Protein AF-R9IGB8-F1 (afdb_monomer_lite)

Structure (mmCIF, N/CA/C/O backbone):
data_AF-R9IGB8-F1
#
_entry.id   AF-R9IGB8-F1
#
loop_
_atom_site.group_PDB
_atom_site.id
_atom_site.type_symbol
_atom_site.label_atom_id
_atom_site.label_alt_id
_atom_site.label_comp_id
_atom_site.label_asym_id
_atom_site.label_entity_id
_atom_site.label_seq_id
_atom_site.pdbx_PDB_ins_code
_atom_site.Cartn_x
_atom_site.Cartn_y
_atom_site.Cartn_z
_atom_site.occupancy
_atom_site.B_iso_or_equiv
_atom_site.auth_seq_id
_atom_site.auth_comp_id
_atom_site.auth_asym_id
_atom_site.auth_atom_id
_atom_site.pdbx_PDB_model_num
ATOM 1 N N . MET A 1 1 ? -0.454 -35.557 -0.168 1.00 40.69 1 MET A N 1
ATOM 2 C CA . MET A 1 1 ? -1.402 -34.817 -1.023 1.00 40.69 1 MET A CA 1
ATOM 3 C C . MET A 1 1 ? -0.665 -33.563 -1.435 1.00 40.69 1 MET A C 1
ATOM 5 O O . MET A 1 1 ? -0.121 -32.920 -0.545 1.00 40.69 1 MET A O 1
ATOM 9 N N . GLY A 1 2 ? -0.483 -33.333 -2.738 1.00 48.34 2 GLY A N 1
ATOM 10 C CA . GLY A 1 2 ? 0.205 -32.133 -3.218 1.00 48.34 2 GLY A CA 1
ATOM 11 C C . GLY A 1 2 ? -0.524 -30.910 -2.678 1.00 48.34 2 GL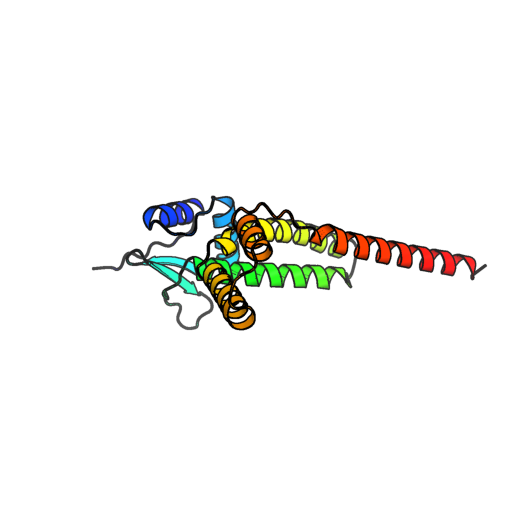Y A C 1
ATOM 12 O O . GLY A 1 2 ? -1.750 -30.884 -2.696 1.00 48.34 2 GLY A O 1
ATOM 13 N N . MET A 1 3 ? 0.211 -29.980 -2.077 1.00 55.88 3 MET A N 1
ATOM 14 C CA . MET A 1 3 ? -0.361 -28.698 -1.690 1.00 55.88 3 MET A CA 1
ATOM 15 C C . MET A 1 3 ? -0.533 -27.918 -2.986 1.00 55.88 3 MET A C 1
ATOM 17 O O . MET A 1 3 ? 0.463 -27.463 -3.542 1.00 55.88 3 MET A O 1
ATOM 21 N N . ASP A 1 4 ? -1.761 -27.854 -3.494 1.00 70.81 4 ASP A N 1
ATOM 22 C CA . ASP A 1 4 ? -2.081 -27.017 -4.644 1.00 70.81 4 ASP A CA 1
ATOM 23 C C . ASP A 1 4 ? -1.89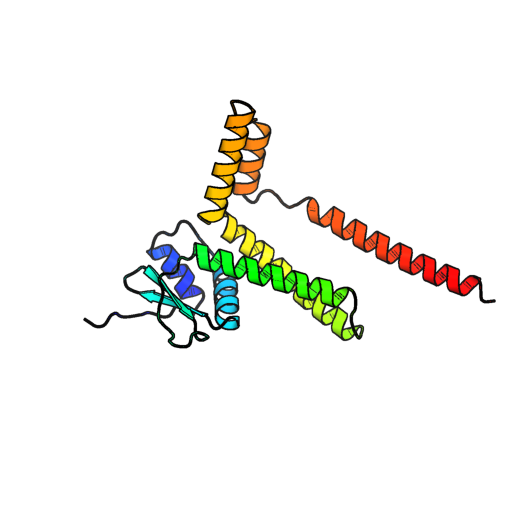6 -25.562 -4.207 1.00 70.81 4 ASP A C 1
ATOM 25 O O . ASP A 1 4 ? -2.645 -25.038 -3.379 1.00 70.81 4 ASP A O 1
ATOM 29 N N . VAL A 1 5 ? -0.818 -24.956 -4.696 1.00 80.56 5 VAL A N 1
ATOM 30 C CA . VAL A 1 5 ? -0.566 -23.523 -4.589 1.00 80.56 5 VAL A CA 1
ATOM 31 C C . VAL A 1 5 ? -1.167 -22.892 -5.833 1.00 80.56 5 VAL A C 1
ATOM 33 O O . VAL A 1 5 ? -0.871 -23.319 -6.949 1.00 80.56 5 VAL A O 1
ATOM 36 N N . LEU A 1 6 ? -2.039 -21.911 -5.634 1.00 85.94 6 LEU A N 1
ATOM 37 C CA . LEU A 1 6 ? -2.664 -21.162 -6.717 1.00 85.94 6 LEU A CA 1
ATOM 38 C C . LEU A 1 6 ? -2.098 -19.750 -6.705 1.00 85.94 6 LEU A C 1
ATOM 40 O O . LEU A 1 6 ? -2.421 -18.970 -5.814 1.00 85.94 6 LEU A O 1
ATOM 44 N N . GLU A 1 7 ? -1.237 -19.433 -7.663 1.00 87.94 7 GLU A N 1
ATOM 45 C CA . GLU A 1 7 ? -0.757 -18.065 -7.857 1.00 87.94 7 GLU A CA 1
ATOM 46 C C . GLU A 1 7 ? -1.917 -17.146 -8.247 1.00 87.94 7 GLU A C 1
ATOM 48 O O . GLU A 1 7 ? -2.794 -17.527 -9.026 1.00 87.94 7 GLU A O 1
ATOM 53 N N . VAL A 1 8 ? -1.924 -15.944 -7.682 1.00 88.94 8 VAL A N 1
ATOM 54 C CA . VAL A 1 8 ? -2.916 -14.907 -7.955 1.00 88.94 8 VAL A CA 1
ATOM 55 C C . VAL A 1 8 ? -2.285 -13.941 -8.942 1.00 88.94 8 VAL A C 1
ATOM 57 O O . VAL A 1 8 ? -1.518 -13.065 -8.557 1.00 88.94 8 VAL A O 1
ATOM 60 N N . ASN A 1 9 ? -2.599 -14.125 -10.222 1.00 85.06 9 ASN A N 1
ATOM 61 C CA . ASN A 1 9 ? -1.944 -13.412 -11.319 1.00 85.06 9 ASN A CA 1
ATOM 62 C C . ASN A 1 9 ? -2.878 -12.414 -12.011 1.00 85.06 9 ASN A C 1
ATOM 64 O O . ASN A 1 9 ? -2.456 -11.685 -12.906 1.00 85.06 9 ASN A O 1
ATOM 68 N N . THR A 1 10 ? -4.159 -12.386 -11.634 1.00 91.69 10 THR A N 1
ATOM 69 C CA . THR A 1 10 ? -5.128 -11.448 -12.201 1.00 91.69 10 THR A CA 1
ATOM 70 C C . THR A 1 10 ? -5.875 -10.664 -11.120 1.00 91.69 10 THR A C 1
ATOM 72 O O . THR A 1 10 ? -6.219 -11.220 -10.071 1.00 91.69 10 THR A O 1
ATOM 75 N N . PRO A 1 11 ? -6.241 -9.394 -11.388 1.00 92.38 11 PRO A N 1
ATOM 76 C CA . PRO A 1 11 ? -7.029 -8.595 -10.448 1.00 92.38 11 PRO A CA 1
ATOM 77 C C . PRO A 1 11 ? -8.365 -9.259 -10.087 1.00 92.38 11 PRO A C 1
ATOM 79 O O . PRO A 1 11 ? -8.838 -9.174 -8.956 1.00 92.38 11 PRO A O 1
ATOM 82 N N . GLY A 1 12 ? -8.971 -9.965 -11.048 1.00 91.44 12 GLY A N 1
ATOM 83 C CA . GLY A 1 12 ? -10.208 -10.714 -10.836 1.00 91.44 12 GLY A CA 1
ATOM 84 C C . GLY A 1 12 ? -10.053 -11.862 -9.837 1.00 91.44 12 GLY A C 1
ATOM 85 O O . GLY A 1 12 ? -10.935 -12.047 -9.002 1.00 91.44 12 GLY A O 1
ATOM 86 N N . GLU A 1 13 ? -8.945 -12.605 -9.884 1.00 92.25 13 GLU A N 1
ATOM 87 C CA . GLU A 1 13 ? -8.656 -13.683 -8.928 1.00 92.25 13 GLU A CA 1
ATOM 88 C C . GLU A 1 13 ? -8.488 -13.145 -7.507 1.00 92.25 13 GLU A C 1
ATOM 90 O O . GLU A 1 13 ? -9.064 -13.717 -6.582 1.00 92.25 13 GLU A O 1
ATOM 95 N N . LEU A 1 14 ? -7.777 -12.024 -7.337 1.00 91.94 14 LEU A N 1
ATOM 96 C CA . LEU A 1 14 ? -7.587 -11.404 -6.023 1.00 91.94 14 LEU A CA 1
ATOM 97 C C . LEU A 1 14 ? -8.920 -10.934 -5.426 1.00 91.94 14 LEU A C 1
ATOM 99 O O . LEU A 1 14 ? -9.242 -11.256 -4.282 1.00 91.94 14 LEU A O 1
ATOM 103 N N . VAL A 1 15 ? -9.735 -10.233 -6.221 1.00 93.06 15 VAL A N 1
ATOM 104 C CA . VAL A 1 15 ? -11.066 -9.766 -5.798 1.00 93.06 15 VAL A CA 1
ATOM 105 C C . VAL A 1 15 ? -11.973 -10.946 -5.440 1.00 93.06 15 VAL A C 1
ATOM 107 O O . VAL A 1 15 ? -12.623 -10.940 -4.394 1.00 93.06 15 VAL A O 1
ATOM 110 N N . LEU A 1 16 ? -12.005 -11.988 -6.276 1.00 90.88 16 LEU A N 1
ATOM 111 C CA . LEU A 1 16 ? -12.791 -13.192 -6.002 1.00 90.88 16 LEU A CA 1
ATOM 112 C C . LEU A 1 16 ? -12.320 -13.895 -4.730 1.00 90.88 16 LEU A C 1
ATOM 114 O O . LEU A 1 16 ? -13.157 -14.310 -3.928 1.00 90.88 16 LEU A O 1
ATOM 118 N N . TRP A 1 17 ? -11.009 -14.007 -4.521 1.00 91.00 17 TRP A N 1
ATOM 119 C CA . TRP A 1 17 ? -10.460 -14.611 -3.316 1.00 91.00 17 TRP A CA 1
ATOM 120 C C . TRP A 1 17 ? -10.895 -13.850 -2.061 1.00 91.00 17 TRP A C 1
ATOM 122 O O . TRP A 1 17 ? -11.433 -14.475 -1.148 1.00 91.00 17 TRP A O 1
ATOM 132 N N . LEU A 1 18 ? -10.780 -12.515 -2.050 1.00 91.25 18 LEU A N 1
ATOM 133 C CA . LEU A 1 18 ? -11.220 -11.672 -0.930 1.00 91.25 18 LEU A CA 1
ATOM 134 C C . LEU A 1 18 ? -12.701 -11.875 -0.597 1.00 91.25 18 LEU A C 1
ATOM 136 O O . LEU A 1 18 ? -13.066 -11.984 0.577 1.00 91.25 18 LEU A O 1
ATOM 140 N N . HIS A 1 19 ? -13.549 -11.991 -1.623 1.00 90.38 19 HIS A N 1
ATOM 141 C CA . HIS A 1 19 ? -14.963 -12.306 -1.439 1.00 90.38 19 HIS A CA 1
ATOM 142 C C . HIS A 1 19 ? -15.190 -13.710 -0.862 1.00 90.38 19 HIS A C 1
ATOM 144 O O . HIS A 1 19 ? -16.035 -13.873 0.019 1.00 90.38 19 HIS A O 1
ATOM 150 N N . LEU A 1 20 ? -14.449 -14.721 -1.328 1.00 89.75 20 LEU A N 1
ATOM 151 C CA . LEU A 1 20 ? -14.587 -16.106 -0.865 1.00 89.75 20 LEU A CA 1
ATOM 152 C C . LEU A 1 20 ? -14.179 -16.273 0.602 1.00 89.75 20 LEU A C 1
ATOM 154 O O . LEU A 1 20 ? -14.870 -16.971 1.346 1.00 89.75 20 LEU A O 1
ATOM 158 N N . VAL A 1 21 ? -13.098 -15.613 1.028 1.00 88.75 21 VAL A N 1
ATOM 159 C CA . VAL A 1 21 ? -12.640 -15.653 2.427 1.00 88.75 21 VAL A CA 1
ATOM 160 C C . VAL A 1 21 ? -13.402 -14.690 3.341 1.00 88.75 21 VAL A C 1
ATOM 162 O O . VAL A 1 21 ? -13.121 -14.644 4.535 1.00 88.75 21 VAL A O 1
ATOM 165 N N . GLN A 1 22 ? -14.378 -13.943 2.803 1.00 87.25 22 GLN A N 1
ATOM 166 C CA . GLN A 1 22 ? -15.120 -12.899 3.521 1.00 87.25 22 GLN A CA 1
ATOM 167 C C . GLN A 1 22 ? -14.172 -11.924 4.231 1.00 87.25 22 GLN A C 1
ATOM 169 O O . GLN A 1 22 ? -14.348 -11.603 5.409 1.00 87.25 22 GLN A O 1
ATOM 174 N N . SER A 1 23 ? -13.137 -11.488 3.509 1.00 87.12 23 SER A N 1
ATOM 175 C CA . SER A 1 23 ? -12.175 -10.527 4.036 1.00 87.12 23 SER A CA 1
ATOM 176 C C . SER A 1 23 ? -12.888 -9.245 4.459 1.00 87.12 23 SER A C 1
ATOM 178 O O . SER A 1 23 ? -13.858 -8.815 3.832 1.00 87.12 23 SER A O 1
ATOM 180 N N . LYS A 1 24 ? -12.379 -8.609 5.518 1.00 87.19 24 LYS A N 1
ATOM 181 C CA . LYS A 1 24 ? -12.804 -7.253 5.886 1.00 87.19 24 LYS A CA 1
ATOM 182 C C . LYS A 1 24 ? -12.476 -6.251 4.781 1.00 87.19 24 LYS A C 1
ATOM 184 O O . LYS A 1 24 ? -13.221 -5.297 4.592 1.00 87.19 24 LYS A O 1
ATOM 189 N N . VAL A 1 25 ? -11.369 -6.484 4.078 1.00 88.81 25 VAL A N 1
ATOM 190 C CA . VAL A 1 25 ? -10.931 -5.664 2.956 1.00 88.81 25 VAL A CA 1
ATOM 191 C C . VAL A 1 25 ? -11.711 -6.064 1.710 1.00 88.81 25 VAL A C 1
ATOM 193 O O . VAL A 1 25 ? -11.628 -7.201 1.241 1.00 88.81 25 VAL A O 1
ATOM 196 N N . SER A 1 26 ? -12.431 -5.098 1.155 1.00 89.62 26 SER A N 1
ATOM 197 C CA . SER A 1 26 ? -13.108 -5.176 -0.132 1.00 89.62 26 SER A CA 1
ATOM 198 C C . SER A 1 26 ? -1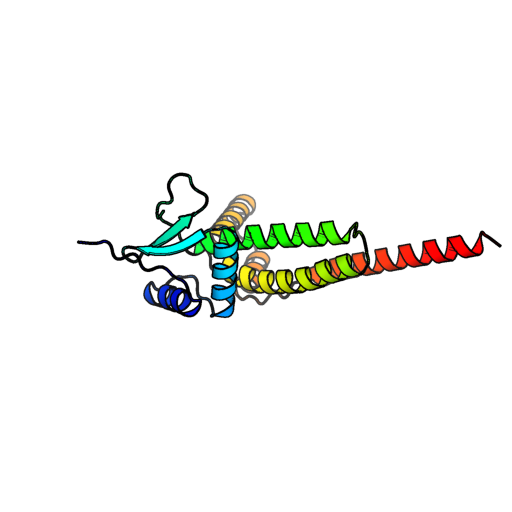2.456 -4.199 -1.105 1.00 89.62 26 SER A C 1
ATOM 200 O O . SER A 1 26 ? -12.268 -3.023 -0.792 1.00 89.62 26 SER A O 1
ATOM 202 N N . MET A 1 27 ? -12.170 -4.665 -2.319 1.00 90.69 27 MET A N 1
ATOM 203 C CA . MET A 1 27 ? -11.594 -3.841 -3.381 1.00 90.69 27 MET A CA 1
ATOM 204 C C . MET A 1 27 ? -12.229 -4.142 -4.736 1.00 90.69 27 MET A C 1
ATOM 206 O O . MET A 1 27 ? -12.733 -5.238 -4.978 1.00 90.69 27 MET A O 1
ATOM 210 N N . GLY A 1 28 ? -12.205 -3.151 -5.626 1.00 91.88 28 GLY A N 1
ATOM 211 C CA . GLY A 1 28 ? -12.513 -3.350 -7.041 1.00 91.88 28 GLY A CA 1
ATOM 212 C C . GLY A 1 28 ? -11.293 -3.834 -7.827 1.00 91.88 28 GLY A C 1
ATOM 213 O O . GLY A 1 28 ? -10.181 -3.865 -7.305 1.00 91.88 28 GLY A O 1
ATOM 214 N N . GLN A 1 29 ? -11.489 -4.138 -9.113 1.00 92.69 29 GLN A N 1
ATOM 215 C CA . GLN A 1 29 ? -10.399 -4.592 -9.990 1.00 92.69 29 GLN A CA 1
ATOM 216 C C . GLN A 1 29 ? -9.255 -3.576 -10.087 1.00 92.69 29 GLN A C 1
ATOM 218 O O . GLN A 1 29 ? -8.111 -3.988 -10.044 1.00 92.69 29 GLN A O 1
ATOM 223 N N . ASN A 1 30 ? -9.554 -2.273 -10.115 1.00 92.88 30 ASN A N 1
ATOM 224 C CA . ASN A 1 30 ? -8.529 -1.224 -10.148 1.00 92.88 30 ASN A CA 1
ATOM 225 C C . ASN A 1 30 ? -7.593 -1.263 -8.923 1.00 92.88 30 ASN A C 1
ATOM 227 O O . ASN A 1 30 ? -6.391 -1.114 -9.061 1.00 92.88 30 ASN A O 1
ATOM 231 N N . GLY A 1 31 ? -8.133 -1.489 -7.719 1.00 92.12 31 GLY A N 1
ATOM 232 C CA . GLY A 1 31 ? -7.304 -1.599 -6.512 1.00 92.12 31 GLY A CA 1
ATOM 233 C C . GLY A 1 31 ? -6.462 -2.876 -6.505 1.00 92.12 31 GLY A C 1
ATOM 234 O O . GLY A 1 31 ? -5.299 -2.848 -6.122 1.00 92.12 31 GLY A O 1
ATOM 235 N N . ALA A 1 32 ? -7.039 -3.980 -6.985 1.00 94.50 32 ALA A N 1
ATOM 236 C CA . ALA A 1 32 ? -6.325 -5.243 -7.123 1.00 94.50 32 ALA A CA 1
ATOM 237 C C . ALA A 1 32 ? -5.222 -5.188 -8.193 1.00 94.50 32 ALA A C 1
ATOM 239 O O . ALA A 1 32 ? -4.176 -5.792 -8.001 1.00 94.50 32 ALA A O 1
ATOM 240 N N . GLU A 1 33 ? -5.447 -4.467 -9.292 1.00 95.62 33 GLU A N 1
ATOM 241 C CA . GLU A 1 33 ? -4.455 -4.223 -10.344 1.00 95.62 33 GLU A CA 1
ATOM 242 C C . GLU A 1 33 ? -3.257 -3.461 -9.789 1.00 95.62 33 GLU A C 1
ATOM 244 O O . GLU A 1 33 ? -2.148 -3.969 -9.879 1.00 95.62 33 GLU A O 1
ATOM 249 N N . ILE A 1 34 ? -3.493 -2.347 -9.084 1.00 95.06 34 ILE A N 1
ATOM 250 C CA . ILE A 1 34 ? -2.426 -1.587 -8.419 1.00 95.06 34 ILE A CA 1
ATOM 251 C C . ILE A 1 34 ? -1.607 -2.503 -7.501 1.00 95.06 34 ILE A C 1
ATOM 253 O O . ILE A 1 34 ? -0.392 -2.569 -7.639 1.00 95.06 34 ILE A O 1
ATOM 257 N N . ILE A 1 35 ? -2.250 -3.255 -6.602 1.00 95.19 35 ILE A N 1
ATOM 258 C CA . ILE A 1 35 ? -1.525 -4.149 -5.683 1.00 95.19 35 ILE A CA 1
ATOM 259 C C . ILE A 1 35 ? -0.675 -5.164 -6.452 1.00 95.19 35 ILE A C 1
ATOM 261 O O . ILE A 1 35 ? 0.495 -5.340 -6.134 1.00 95.19 35 ILE A O 1
ATOM 265 N N . LEU A 1 36 ? -1.242 -5.841 -7.452 1.00 94.62 36 LEU A N 1
ATOM 266 C CA . LEU A 1 36 ? -0.518 -6.875 -8.192 1.00 94.62 36 LEU A CA 1
ATOM 267 C C . LEU A 1 36 ? 0.645 -6.305 -9.011 1.00 94.62 36 LEU A C 1
ATOM 269 O O . LEU A 1 36 ? 1.702 -6.932 -9.041 1.00 94.62 36 LEU A O 1
ATOM 273 N N . ASP A 1 37 ? 0.473 -5.130 -9.618 1.00 94.88 37 ASP A N 1
ATOM 274 C CA . ASP A 1 37 ? 1.526 -4.451 -10.375 1.00 94.88 37 ASP A CA 1
ATOM 275 C C . ASP A 1 37 ? 2.711 -4.113 -9.464 1.00 94.88 37 ASP A C 1
ATOM 277 O O . ASP A 1 37 ? 3.843 -4.506 -9.749 1.00 94.88 37 ASP A O 1
ATOM 281 N N . TYR A 1 38 ? 2.448 -3.492 -8.311 1.00 94.88 38 TYR A N 1
ATOM 282 C CA . TYR A 1 38 ? 3.484 -3.162 -7.332 1.00 94.88 38 TYR A CA 1
ATOM 283 C C . TYR A 1 38 ? 4.208 -4.402 -6.793 1.00 94.88 38 TYR A C 1
ATOM 285 O O . TYR A 1 38 ? 5.436 -4.403 -6.685 1.00 94.88 38 TYR A O 1
ATOM 293 N N . MET A 1 39 ? 3.470 -5.474 -6.485 1.00 93.06 39 MET A N 1
ATOM 294 C CA . MET A 1 39 ? 4.067 -6.732 -6.026 1.00 93.06 39 MET A CA 1
ATOM 295 C C . MET A 1 39 ? 4.989 -7.321 -7.099 1.00 93.06 39 MET A C 1
ATOM 297 O O . MET A 1 39 ? 6.118 -7.707 -6.797 1.00 93.06 39 MET A O 1
ATOM 301 N N . ALA A 1 40 ? 4.550 -7.329 -8.361 1.00 92.25 40 ALA A N 1
ATOM 302 C CA . ALA A 1 40 ? 5.344 -7.833 -9.474 1.00 92.25 40 ALA A CA 1
ATOM 303 C C . ALA A 1 40 ? 6.609 -6.992 -9.722 1.00 92.25 40 ALA A C 1
ATOM 305 O O . ALA A 1 40 ? 7.677 -7.560 -9.966 1.00 92.25 40 ALA A O 1
ATOM 306 N N . GLU A 1 41 ? 6.517 -5.662 -9.623 1.00 91.75 41 GLU A N 1
ATOM 307 C CA . GLU A 1 41 ? 7.661 -4.745 -9.743 1.00 91.75 41 GLU A CA 1
ATOM 308 C C . GLU A 1 41 ? 8.728 -4.991 -8.668 1.00 91.75 41 GLU A C 1
ATOM 310 O O . GLU A 1 41 ? 9.923 -4.900 -8.955 1.00 91.75 41 GLU A O 1
ATOM 315 N N . HIS A 1 42 ? 8.309 -5.396 -7.467 1.00 91.19 42 HIS A N 1
ATOM 316 C CA . HIS A 1 42 ? 9.199 -5.739 -6.355 1.00 91.19 42 HIS A CA 1
ATOM 317 C C . HIS A 1 42 ? 9.617 -7.219 -6.335 1.00 91.19 42 HIS A C 1
ATOM 319 O O . HIS A 1 42 ? 10.247 -7.675 -5.384 1.00 91.19 42 HIS A O 1
ATOM 325 N N . GLY A 1 43 ? 9.299 -7.990 -7.384 1.00 90.56 43 GLY A N 1
ATOM 326 C CA . GLY A 1 43 ? 9.674 -9.404 -7.486 1.00 90.56 43 GLY A CA 1
ATOM 327 C C . GLY A 1 43 ? 8.892 -10.329 -6.549 1.00 90.56 43 GLY A C 1
ATOM 328 O O . GLY A 1 43 ? 9.305 -11.467 -6.322 1.00 90.56 43 GLY A O 1
ATOM 329 N N . MET A 1 44 ? 7.759 -9.864 -6.027 1.00 91.31 44 MET A N 1
ATOM 330 C CA . MET A 1 44 ? 6.877 -10.625 -5.157 1.00 91.31 44 MET A CA 1
ATOM 331 C C . MET A 1 44 ? 5.652 -11.142 -5.902 1.00 91.31 44 MET A C 1
ATOM 333 O O . MET A 1 44 ? 5.029 -10.461 -6.709 1.00 91.31 44 MET A O 1
ATOM 337 N N . THR A 1 45 ? 5.278 -12.384 -5.616 1.00 92.62 45 THR A N 1
ATOM 338 C CA . THR A 1 45 ? 4.107 -13.033 -6.213 1.00 92.62 45 THR A CA 1
ATOM 339 C C . THR A 1 45 ? 3.169 -13.511 -5.120 1.00 92.62 45 THR A C 1
ATOM 341 O O . THR A 1 45 ? 3.551 -14.298 -4.251 1.00 92.62 45 THR A O 1
ATOM 344 N N . LEU A 1 46 ? 1.922 -13.048 -5.175 1.00 92.88 46 LEU A N 1
ATOM 345 C CA . LEU A 1 46 ? 0.866 -13.508 -4.285 1.00 92.88 46 LEU A CA 1
ATOM 346 C C . LEU A 1 46 ? 0.354 -14.879 -4.727 1.00 92.88 46 LEU A C 1
ATOM 348 O O . LEU A 1 46 ? 0.148 -15.147 -5.909 1.00 92.88 46 LEU A O 1
ATOM 352 N N . ALA A 1 47 ? 0.102 -15.751 -3.761 1.00 92.00 47 ALA A N 1
ATOM 353 C CA . ALA A 1 47 ? -0.473 -17.062 -3.997 1.00 92.00 47 ALA A CA 1
ATOM 354 C C . ALA A 1 47 ? -1.374 -17.488 -2.842 1.00 92.00 47 ALA A C 1
ATOM 356 O O . ALA A 1 47 ? -1.195 -17.084 -1.699 1.00 92.00 47 ALA A O 1
ATOM 357 N N . VAL A 1 48 ? -2.335 -18.353 -3.129 1.00 90.38 48 VAL A N 1
ATOM 358 C CA . VAL A 1 48 ? -3.220 -18.952 -2.138 1.00 90.38 48 VAL A CA 1
ATOM 359 C C . VAL A 1 48 ? -2.762 -20.377 -1.874 1.00 90.38 48 VAL A C 1
ATOM 361 O O . VAL A 1 48 ? -2.696 -21.211 -2.781 1.00 90.38 48 VAL A O 1
ATOM 364 N N . ARG A 1 49 ? -2.484 -20.672 -0.605 1.00 86.75 49 ARG A N 1
ATOM 365 C CA . ARG A 1 49 ? -2.095 -21.993 -0.118 1.00 86.75 49 ARG A CA 1
ATOM 366 C C . ARG A 1 49 ? -2.944 -22.336 1.095 1.00 86.75 49 ARG A C 1
ATOM 368 O O . ARG A 1 49 ? -2.980 -21.598 2.066 1.00 86.75 49 ARG A O 1
ATOM 375 N N . ASN A 1 50 ? -3.626 -23.479 1.058 1.00 83.12 50 ASN A N 1
ATOM 376 C CA . ASN A 1 50 ? -4.497 -23.926 2.155 1.00 83.12 50 ASN A CA 1
ATOM 377 C C . ASN A 1 50 ? -5.572 -22.893 2.565 1.00 83.12 50 ASN A C 1
ATOM 379 O O . ASN A 1 50 ? -5.918 -22.816 3.737 1.00 83.12 50 ASN A O 1
ATOM 383 N N . GLN A 1 51 ? -6.123 -22.142 1.600 1.00 82.06 51 GLN A N 1
ATOM 384 C CA . GLN A 1 51 ? -7.089 -21.042 1.813 1.00 82.06 51 GLN A CA 1
ATOM 385 C C . GLN A 1 51 ? -6.501 -19.785 2.473 1.00 82.06 51 GLN A C 1
ATOM 387 O O . GLN A 1 51 ? -7.220 -18.806 2.649 1.00 82.06 51 GLN A O 1
ATOM 392 N N . GLU A 1 52 ? -5.205 -19.776 2.771 1.00 87.56 52 GLU A N 1
ATOM 393 C CA . GLU A 1 52 ? -4.488 -18.613 3.277 1.00 87.56 52 GLU A CA 1
ATOM 394 C C . GLU A 1 52 ? -3.690 -17.965 2.148 1.00 87.56 52 GLU A C 1
ATOM 396 O O . GLU A 1 52 ? -3.224 -18.640 1.225 1.00 87.56 52 GLU A O 1
ATOM 401 N N . LEU A 1 53 ? -3.551 -16.644 2.212 1.00 90.50 53 LEU A N 1
ATOM 402 C CA . LEU A 1 53 ? -2.687 -15.916 1.298 1.00 90.50 53 LEU A CA 1
ATOM 403 C C . LEU A 1 53 ? -1.223 -16.120 1.722 1.00 90.50 53 LEU A C 1
ATOM 405 O O . LEU A 1 53 ? -0.880 -16.301 2.893 1.00 90.50 53 LEU A O 1
ATOM 409 N N . SER A 1 54 ? -0.357 -16.207 0.733 1.00 91.31 54 SER A N 1
ATOM 410 C CA . SER A 1 54 ? 1.075 -16.405 0.865 1.00 91.31 54 SER A CA 1
ATOM 411 C C . SER A 1 54 ? 1.783 -15.557 -0.179 1.00 91.31 54 SER A C 1
ATOM 413 O O . SER A 1 54 ? 1.217 -15.261 -1.230 1.00 91.31 54 SER A O 1
ATOM 415 N N . VAL A 1 55 ? 3.026 -15.194 0.099 1.00 92.50 55 VAL A N 1
ATOM 416 C CA . VAL A 1 55 ? 3.882 -14.458 -0.830 1.00 92.50 55 VAL A CA 1
ATOM 417 C C . VAL A 1 55 ? 5.114 -15.287 -1.148 1.00 92.50 55 VAL A C 1
ATOM 419 O O . VAL A 1 55 ? 5.646 -15.983 -0.280 1.00 92.50 55 VAL A O 1
ATOM 422 N N . LEU A 1 56 ? 5.536 -15.234 -2.402 1.00 91.00 56 LEU A N 1
ATOM 423 C CA . LEU A 1 56 ? 6.825 -15.720 -2.861 1.00 91.00 56 LEU A CA 1
ATOM 424 C C . LEU A 1 56 ? 7.668 -14.511 -3.247 1.00 91.00 56 LEU A C 1
ATOM 426 O O . LEU A 1 56 ? 7.276 -13.771 -4.144 1.00 91.00 56 LEU A O 1
ATOM 430 N N . ASP A 1 57 ? 8.806 -14.334 -2.592 1.00 90.00 57 ASP A N 1
ATOM 431 C CA . ASP A 1 57 ? 9.794 -13.324 -2.961 1.00 90.00 57 ASP A CA 1
ATOM 432 C C . ASP A 1 57 ? 10.868 -13.977 -3.840 1.00 90.00 57 ASP A C 1
ATOM 434 O O . ASP A 1 57 ? 11.587 -14.880 -3.401 1.00 90.00 57 ASP A O 1
ATOM 438 N N . ALA A 1 58 ? 10.948 -13.555 -5.103 1.00 85.75 58 ALA A N 1
ATOM 439 C CA . ALA A 1 58 ? 11.920 -14.065 -6.065 1.00 85.75 58 ALA A CA 1
ATOM 440 C C . ALA A 1 58 ? 13.351 -13.541 -5.828 1.00 85.75 58 ALA A C 1
ATOM 442 O O . ALA A 1 58 ? 14.292 -14.064 -6.430 1.00 85.75 58 ALA A O 1
ATOM 443 N N . GLY A 1 59 ? 13.522 -12.521 -4.984 1.00 80.94 59 GLY A N 1
ATOM 444 C CA . GLY A 1 59 ? 14.808 -11.944 -4.603 1.00 80.94 59 GLY A CA 1
ATOM 445 C C . GLY A 1 59 ? 15.552 -12.722 -3.514 1.00 80.94 59 GLY A C 1
ATOM 446 O O . GLY A 1 59 ? 16.749 -12.500 -3.320 1.00 80.94 59 GLY A O 1
ATOM 447 N N . GLU A 1 60 ? 14.891 -13.652 -2.817 1.00 82.31 60 GLU A N 1
ATOM 448 C CA . GLU A 1 60 ? 15.526 -14.452 -1.767 1.00 82.31 60 GLU A CA 1
ATOM 449 C C . GLU A 1 60 ? 16.430 -15.569 -2.319 1.00 82.31 60 GLU A C 1
ATOM 451 O O . GLU A 1 60 ? 16.151 -16.185 -3.347 1.00 82.31 60 GLU A O 1
ATOM 456 N N . GLU A 1 61 ? 17.506 -15.896 -1.585 1.00 75.06 61 GLU A N 1
ATOM 457 C CA . GLU A 1 61 ? 18.438 -16.984 -1.946 1.00 75.06 61 GLU A CA 1
ATOM 458 C C . GLU A 1 61 ? 17.741 -18.353 -2.071 1.00 75.06 61 GLU A C 1
ATOM 460 O O . GLU A 1 61 ? 18.187 -19.228 -2.818 1.00 75.06 61 GLU A O 1
ATOM 465 N N . SER A 1 62 ? 16.636 -18.534 -1.345 1.00 82.38 62 SER A N 1
ATOM 466 C CA . SER A 1 62 ? 15.760 -19.701 -1.401 1.00 82.38 62 SER A CA 1
ATOM 467 C C . SER A 1 62 ? 14.302 -19.231 -1.393 1.00 82.38 62 SER A C 1
ATOM 469 O O . SER A 1 62 ? 13.738 -19.068 -0.309 1.00 82.38 62 SER A O 1
ATOM 471 N N . PRO A 1 63 ? 13.692 -18.994 -2.568 1.00 80.69 63 PRO A N 1
ATOM 472 C CA . PRO A 1 63 ? 12.333 -18.480 -2.645 1.00 80.69 63 PRO A CA 1
ATOM 473 C C . PRO A 1 63 ? 11.358 -19.521 -2.086 1.00 80.69 63 PRO A C 1
ATOM 475 O O . PRO A 1 63 ? 11.206 -20.623 -2.624 1.00 80.69 63 PRO A O 1
ATOM 478 N N . GLU A 1 64 ? 10.703 -19.173 -0.982 1.00 87.19 64 GLU A N 1
ATOM 479 C CA . GLU A 1 64 ? 9.710 -20.005 -0.309 1.00 87.19 64 GLU A CA 1
ATOM 480 C C . GLU A 1 64 ? 8.411 -19.224 -0.104 1.00 87.19 64 GLU A C 1
ATOM 482 O O . GLU A 1 64 ? 8.427 -18.034 0.199 1.00 87.19 64 GLU A O 1
ATOM 487 N N . TYR A 1 65 ? 7.271 -19.908 -0.232 1.00 87.62 65 TYR A N 1
ATOM 488 C CA . TYR A 1 65 ? 5.976 -19.305 0.076 1.00 87.62 65 TYR A CA 1
ATOM 489 C C . TYR A 1 65 ? 5.841 -19.076 1.580 1.00 87.62 65 TYR A C 1
ATOM 491 O O . TYR A 1 65 ? 5.719 -20.041 2.349 1.00 87.62 65 TYR A O 1
ATOM 499 N N . LYS A 1 66 ? 5.804 -17.808 1.982 1.00 89.69 66 LYS A N 1
ATOM 500 C CA . LYS A 1 66 ? 5.611 -17.382 3.371 1.00 89.69 66 LYS A CA 1
ATOM 501 C C . LYS A 1 66 ? 4.165 -16.949 3.601 1.00 89.69 66 LYS A C 1
ATOM 503 O O . LYS A 1 66 ? 3.565 -16.388 2.685 1.00 89.69 66 LYS A O 1
ATOM 508 N N . PRO A 1 67 ? 3.592 -17.192 4.795 1.00 91.06 67 PRO A N 1
ATOM 509 C CA . PRO A 1 67 ? 2.286 -16.650 5.153 1.00 91.06 67 PRO A CA 1
ATOM 510 C C . PRO A 1 67 ? 2.283 -15.131 5.007 1.00 91.06 67 PRO A C 1
ATOM 512 O O . PRO A 1 67 ? 3.206 -14.471 5.483 1.00 91.06 67 PRO A O 1
ATOM 515 N N . TYR A 1 68 ? 1.257 -14.594 4.356 1.00 92.88 68 TYR A N 1
ATOM 516 C CA . TYR A 1 68 ? 1.178 -13.174 4.042 1.00 92.88 68 TYR A CA 1
ATOM 517 C C . TYR A 1 68 ? -0.282 -12.746 4.001 1.00 92.88 68 TYR A C 1
ATOM 519 O O . TYR A 1 68 ? -1.099 -13.439 3.400 1.00 92.88 68 TYR A O 1
ATOM 527 N N . SER A 1 69 ? -0.651 -11.656 4.670 1.00 92.81 69 SER A N 1
ATOM 528 C CA . SER A 1 69 ? -2.042 -11.193 4.677 1.00 92.81 69 SER A CA 1
ATOM 529 C C . SER A 1 69 ? -2.280 -10.096 3.646 1.00 92.81 69 SER A C 1
ATOM 531 O O . SER A 1 69 ? -1.358 -9.400 3.234 1.00 92.81 69 SER A O 1
ATOM 533 N N . ILE A 1 70 ? -3.540 -9.916 3.239 1.00 93.81 70 ILE A N 1
ATOM 534 C CA . ILE A 1 70 ? -3.893 -8.805 2.347 1.00 93.81 70 ILE A CA 1
ATOM 535 C C . ILE A 1 70 ? -3.616 -7.446 3.001 1.00 93.81 70 ILE A C 1
ATOM 537 O O . ILE A 1 70 ? -3.275 -6.499 2.306 1.00 93.81 70 ILE A O 1
ATOM 541 N N . ASP A 1 71 ? -3.727 -7.354 4.331 1.00 94.25 71 ASP A N 1
ATOM 542 C CA . ASP A 1 71 ? -3.353 -6.145 5.064 1.00 94.25 71 ASP A CA 1
ATOM 543 C C . ASP A 1 71 ? -1.864 -5.824 4.886 1.00 94.25 71 ASP A C 1
ATOM 545 O O . ASP A 1 71 ? -1.519 -4.656 4.752 1.00 94.25 71 ASP A O 1
ATOM 549 N N . ASP A 1 72 ? -1.002 -6.849 4.882 1.00 94.44 72 ASP A N 1
ATOM 550 C CA . ASP A 1 72 ? 0.449 -6.690 4.712 1.00 94.44 72 ASP A CA 1
ATOM 551 C C . ASP A 1 72 ? 0.760 -6.255 3.276 1.00 94.44 72 ASP A C 1
ATOM 553 O O . ASP A 1 72 ? 1.467 -5.278 3.080 1.00 94.44 72 ASP A O 1
ATOM 557 N N . ALA A 1 73 ? 0.117 -6.884 2.284 1.00 94.19 73 ALA A N 1
ATOM 558 C CA . ALA A 1 73 ? 0.222 -6.470 0.883 1.00 94.19 73 ALA A CA 1
ATOM 559 C C . ALA A 1 73 ? -0.168 -4.998 0.684 1.00 94.19 73 ALA A C 1
ATOM 561 O O . ALA A 1 73 ? 0.506 -4.263 -0.024 1.00 94.19 73 ALA A O 1
ATOM 562 N N . ILE A 1 74 ? -1.267 -4.558 1.303 1.00 95.44 74 ILE A N 1
ATOM 563 C CA . ILE A 1 74 ? -1.714 -3.164 1.209 1.00 95.44 74 ILE A CA 1
ATOM 564 C C . ILE A 1 74 ? -0.721 -2.230 1.896 1.00 95.44 74 ILE A C 1
ATOM 566 O O . ILE A 1 74 ? -0.432 -1.171 1.353 1.00 95.44 74 ILE A O 1
ATOM 570 N N . HIS A 1 75 ? -0.210 -2.609 3.067 1.00 95.00 75 HIS A N 1
ATOM 571 C CA . HIS A 1 75 ? 0.772 -1.812 3.792 1.00 95.00 75 HIS A CA 1
ATOM 572 C C . HIS A 1 75 ? 2.049 -1.608 2.971 1.00 95.00 75 HIS A C 1
ATOM 574 O O . HIS A 1 75 ? 2.420 -0.461 2.737 1.00 95.00 75 HIS A O 1
ATOM 580 N N . ASP A 1 76 ? 2.641 -2.688 2.463 1.00 94.81 76 ASP A N 1
ATOM 581 C CA . ASP A 1 76 ? 3.885 -2.633 1.695 1.00 94.81 76 ASP A CA 1
ATOM 582 C C . ASP A 1 76 ? 3.699 -1.819 0.397 1.00 94.81 76 ASP A C 1
ATOM 584 O O . ASP A 1 76 ? 4.501 -0.946 0.072 1.00 94.81 76 ASP A O 1
ATOM 588 N N . VAL A 1 77 ? 2.576 -2.012 -0.309 1.00 95.94 77 VAL A N 1
ATOM 589 C CA . VAL A 1 77 ? 2.250 -1.241 -1.523 1.00 95.94 77 VAL A CA 1
ATOM 590 C C . VAL A 1 77 ? 2.031 0.247 -1.224 1.00 95.94 77 VAL A C 1
ATOM 592 O O . VAL A 1 77 ? 2.431 1.096 -2.022 1.00 95.94 77 VAL A O 1
ATOM 595 N N . CYS A 1 78 ? 1.414 0.591 -0.088 1.00 95.12 78 CYS A N 1
ATOM 596 C CA . CYS A 1 78 ? 1.307 1.981 0.360 1.00 95.12 78 CYS A CA 1
ATOM 597 C C . CYS A 1 78 ? 2.690 2.594 0.614 1.00 95.12 78 CYS A C 1
ATOM 599 O O . CYS A 1 78 ? 2.921 3.734 0.212 1.00 95.12 78 CYS A O 1
ATOM 601 N N . GLU A 1 79 ? 3.605 1.855 1.249 1.00 95.44 79 GLU A N 1
ATOM 602 C CA . GLU A 1 79 ? 4.972 2.326 1.491 1.00 95.44 79 GLU A CA 1
ATOM 603 C C . GLU A 1 79 ? 5.712 2.587 0.174 1.00 95.44 79 GLU A C 1
ATOM 605 O O . GLU A 1 79 ? 6.210 3.694 -0.026 1.00 95.44 79 GLU A O 1
ATOM 610 N N . TRP A 1 80 ? 5.688 1.650 -0.778 1.00 96.62 80 TRP A N 1
ATOM 611 C CA . TRP A 1 80 ? 6.353 1.851 -2.072 1.00 96.62 80 TRP A CA 1
ATOM 612 C C . TRP A 1 80 ? 5.736 2.980 -2.894 1.00 96.62 80 TRP A C 1
ATOM 614 O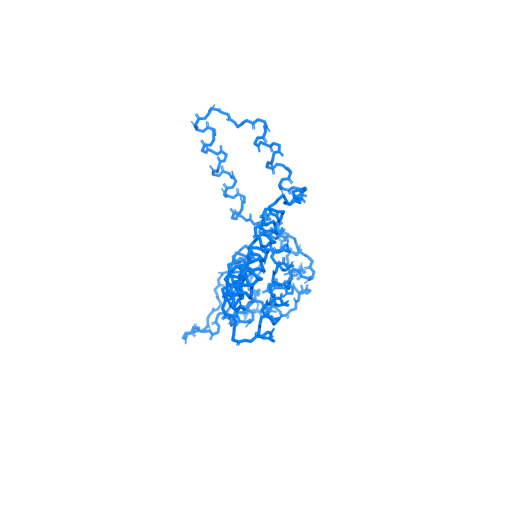 O . TRP A 1 80 ? 6.452 3.722 -3.564 1.00 96.62 80 TRP A O 1
ATOM 624 N N . ASN A 1 81 ? 4.410 3.147 -2.861 1.00 97.00 81 ASN A N 1
ATOM 625 C CA . ASN A 1 81 ? 3.769 4.273 -3.537 1.00 97.00 81 ASN A CA 1
ATOM 626 C C . ASN A 1 81 ? 4.241 5.616 -2.955 1.00 97.00 81 ASN A C 1
ATOM 628 O O . ASN A 1 81 ? 4.545 6.530 -3.722 1.00 97.00 81 ASN A O 1
ATOM 632 N N . LEU A 1 82 ? 4.362 5.721 -1.628 1.00 93.81 82 LEU A N 1
ATOM 633 C CA . LEU A 1 82 ? 4.874 6.918 -0.960 1.00 93.81 82 LEU A CA 1
ATOM 634 C C . LEU A 1 82 ? 6.350 7.184 -1.280 1.00 93.81 82 LEU A C 1
ATOM 636 O O . LEU A 1 82 ? 6.706 8.336 -1.524 1.00 93.81 82 LEU A O 1
ATOM 640 N N . GLU A 1 83 ? 7.192 6.150 -1.305 1.00 95.12 83 GLU A N 1
ATOM 641 C CA . GLU A 1 83 ? 8.602 6.265 -1.702 1.00 95.12 83 GLU A CA 1
ATOM 642 C C . GLU A 1 83 ? 8.735 6.767 -3.145 1.00 95.12 83 GLU A C 1
ATOM 644 O O . GLU A 1 83 ? 9.447 7.736 -3.399 1.00 95.12 83 GLU A O 1
ATOM 649 N N . LEU A 1 84 ? 7.968 6.201 -4.083 1.00 94.44 84 LEU A N 1
ATOM 650 C CA . LEU A 1 84 ? 7.971 6.660 -5.474 1.00 94.44 84 LEU A CA 1
ATOM 651 C C . LEU A 1 84 ? 7.470 8.099 -5.618 1.00 94.44 84 LEU A C 1
ATOM 653 O O . LEU A 1 84 ? 7.996 8.848 -6.437 1.00 94.44 84 LEU A O 1
ATOM 657 N N . ILE A 1 85 ? 6.455 8.504 -4.847 1.00 93.81 85 ILE A N 1
ATOM 658 C CA . ILE A 1 85 ? 5.988 9.897 -4.831 1.00 93.81 85 ILE A CA 1
ATOM 659 C C . ILE A 1 85 ? 7.125 10.826 -4.403 1.00 93.81 85 ILE A C 1
ATOM 661 O O . ILE A 1 85 ? 7.365 11.820 -5.086 1.00 93.81 85 ILE A O 1
ATOM 665 N N . GLN A 1 86 ? 7.838 10.485 -3.325 1.00 93.06 86 GLN A N 1
ATOM 666 C CA . GLN A 1 86 ? 8.977 11.268 -2.837 1.00 93.06 86 GLN A CA 1
ATOM 667 C C . GLN A 1 86 ? 10.092 11.340 -3.885 1.00 93.06 86 GLN A C 1
ATOM 669 O O . GLN A 1 86 ? 10.564 12.431 -4.188 1.00 93.06 86 GLN A O 1
ATOM 674 N N . ASP A 1 87 ? 10.433 10.220 -4.525 1.00 92.88 87 ASP A N 1
ATOM 675 C CA . ASP A 1 87 ? 11.432 10.185 -5.597 1.00 92.88 87 ASP A CA 1
ATOM 676 C C . ASP A 1 87 ? 11.049 11.089 -6.783 1.00 92.88 87 ASP A C 1
ATOM 678 O O . ASP A 1 87 ? 11.907 11.753 -7.375 1.00 92.88 87 ASP A O 1
ATOM 682 N N . MET A 1 88 ? 9.761 11.131 -7.155 1.00 93.12 88 MET A N 1
ATOM 683 C CA . MET A 1 88 ? 9.286 12.015 -8.225 1.00 93.12 88 MET A CA 1
ATOM 684 C C . MET A 1 88 ? 9.316 13.487 -7.797 1.00 93.12 88 MET A C 1
ATOM 686 O O . MET A 1 88 ? 9.716 14.336 -8.596 1.00 93.12 88 MET A O 1
ATOM 690 N N . GLU A 1 89 ? 8.919 13.800 -6.560 1.00 92.31 89 GLU A N 1
ATOM 691 C CA . GLU A 1 89 ? 8.966 15.158 -6.001 1.00 92.31 89 GLU A CA 1
ATOM 692 C C . GLU A 1 89 ? 10.415 15.681 -5.931 1.00 92.31 89 GLU A C 1
ATOM 694 O O . GLU A 1 89 ? 10.695 16.781 -6.420 1.00 92.31 89 GLU A O 1
ATOM 699 N N . ASP A 1 90 ? 11.353 14.864 -5.447 1.00 91.88 90 ASP A N 1
ATOM 700 C CA . ASP A 1 90 ? 12.786 15.178 -5.397 1.00 91.88 90 ASP A CA 1
ATOM 701 C C . ASP A 1 90 ? 13.375 15.350 -6.808 1.00 91.88 90 ASP A C 1
ATOM 703 O O . ASP A 1 90 ? 14.123 16.295 -7.089 1.00 91.88 90 ASP A O 1
ATOM 707 N N . GLY A 1 91 ? 12.993 14.479 -7.749 1.00 88.50 91 GLY A N 1
ATOM 708 C CA . GLY A 1 91 ? 13.379 14.590 -9.157 1.00 88.50 91 GLY A CA 1
ATOM 709 C C . GLY A 1 91 ? 12.894 15.889 -9.814 1.00 88.50 91 GLY A C 1
ATOM 710 O O . GLY A 1 91 ? 13.569 16.447 -10.686 1.00 88.50 91 GLY A O 1
ATOM 711 N N . MET A 1 92 ? 11.744 16.411 -9.379 1.00 88.31 92 MET A N 1
ATOM 712 C CA . MET A 1 92 ? 11.192 17.685 -9.846 1.00 88.31 92 MET A CA 1
ATOM 713 C C . MET A 1 92 ? 11.873 18.913 -9.230 1.00 88.31 92 MET A C 1
ATOM 715 O O . MET A 1 92 ? 11.798 19.989 -9.833 1.00 88.31 92 MET A O 1
ATOM 719 N N . GLU A 1 93 ? 12.549 18.790 -8.083 1.00 89.75 93 GLU A N 1
ATOM 720 C CA . GLU A 1 93 ? 13.286 19.901 -7.464 1.00 89.75 93 GLU A CA 1
ATOM 721 C C . GLU A 1 93 ? 14.503 20.310 -8.310 1.00 89.75 93 GLU A C 1
ATOM 723 O O . GLU A 1 93 ? 14.799 21.503 -8.458 1.00 89.75 93 GLU A O 1
ATOM 728 N N . ASN A 1 94 ? 15.182 19.333 -8.922 1.00 87.31 94 ASN A N 1
ATOM 729 C CA . ASN A 1 94 ? 16.367 19.564 -9.749 1.00 87.31 94 ASN A CA 1
ATOM 730 C C . ASN A 1 94 ? 16.399 18.698 -11.029 1.00 87.31 94 ASN A C 1
ATOM 732 O O . ASN A 1 94 ? 17.274 17.837 -11.171 1.00 87.31 94 ASN A O 1
ATOM 736 N N . PRO A 1 95 ? 15.492 18.941 -11.993 1.00 88.38 95 PRO A N 1
ATOM 737 C CA . PRO A 1 95 ? 15.446 18.196 -13.245 1.00 88.38 95 PRO A CA 1
ATOM 738 C C . PRO A 1 95 ? 16.609 18.591 -14.166 1.00 88.38 95 PRO A C 1
ATOM 740 O O . PRO A 1 95 ? 16.979 19.766 -14.261 1.00 88.38 95 PRO A O 1
ATOM 743 N N . ALA A 1 96 ? 17.161 17.635 -14.913 1.00 86.25 96 ALA A N 1
ATOM 744 C CA . ALA A 1 96 ? 18.213 17.904 -15.892 1.00 86.25 96 ALA A CA 1
ATOM 745 C C . ALA A 1 96 ? 17.689 18.694 -17.102 1.00 86.25 96 ALA A C 1
ATOM 747 O O . ALA A 1 96 ? 18.419 19.504 -17.682 1.00 86.25 96 ALA A O 1
ATOM 748 N N . ASP A 1 97 ? 16.428 18.474 -17.493 1.00 91.56 97 ASP A N 1
ATOM 749 C CA . ASP A 1 97 ? 15.744 19.234 -18.536 1.00 91.56 97 ASP A CA 1
ATOM 750 C C . ASP A 1 97 ? 14.211 19.269 -18.357 1.00 91.56 97 ASP A C 1
ATOM 752 O O . ASP A 1 97 ? 13.624 18.576 -17.526 1.00 91.56 97 ASP A O 1
ATOM 756 N N . GLN A 1 98 ? 13.530 20.085 -19.170 1.00 87.69 98 GLN A N 1
ATOM 757 C CA . GLN A 1 98 ? 12.068 20.221 -19.120 1.00 87.69 98 GLN A CA 1
ATOM 758 C C . GLN A 1 98 ? 11.329 18.915 -19.448 1.00 87.69 98 GLN A C 1
ATOM 760 O O . GLN A 1 98 ? 10.207 18.699 -18.995 1.00 87.69 98 GLN A O 1
ATOM 765 N N . LYS A 1 99 ? 11.918 18.047 -20.274 1.00 91.50 99 LYS A N 1
ATOM 766 C CA . LYS A 1 99 ? 11.291 16.784 -20.663 1.00 91.50 99 LYS A CA 1
ATOM 767 C C . LYS A 1 99 ? 11.325 15.796 -19.500 1.00 91.50 99 LYS A C 1
ATOM 769 O O . LYS A 1 99 ? 10.377 15.036 -19.341 1.00 91.50 99 LYS A O 1
ATOM 774 N N . GLU A 1 100 ? 12.394 15.804 -18.719 1.00 88.75 100 GLU A N 1
ATOM 775 C CA . GLU A 1 100 ? 12.517 15.037 -17.487 1.00 88.75 100 GLU A CA 1
ATOM 776 C C . GLU A 1 100 ? 11.540 15.536 -16.420 1.00 88.75 100 GLU A C 1
ATOM 778 O O . GLU A 1 100 ? 10.767 14.731 -15.910 1.00 88.75 100 GLU A O 1
ATOM 783 N N . TYR A 1 101 ? 11.446 16.853 -16.205 1.00 91.50 101 TYR A N 1
ATOM 784 C CA . TYR A 1 101 ? 10.425 17.426 -15.319 1.00 91.50 101 TYR A CA 1
ATOM 785 C C . TYR A 1 101 ? 9.007 16.978 -15.698 1.00 91.50 101 TYR A C 1
ATOM 787 O O . TYR A 1 101 ? 8.247 16.524 -14.849 1.00 91.50 101 TYR A O 1
ATOM 795 N N . ASN A 1 102 ? 8.654 17.057 -16.988 1.00 90.56 102 ASN A N 1
ATOM 796 C CA . ASN A 1 102 ? 7.328 16.644 -17.448 1.00 90.56 102 ASN A CA 1
ATOM 797 C C . ASN A 1 102 ? 7.074 15.149 -17.197 1.00 90.56 102 ASN A C 1
ATOM 799 O O . ASN A 1 102 ? 5.962 14.779 -16.850 1.00 90.56 102 ASN A O 1
ATOM 803 N N . ARG A 1 103 ? 8.095 14.292 -17.338 1.00 91.88 103 ARG A N 1
ATOM 804 C CA . ARG A 1 103 ? 7.966 12.857 -17.040 1.00 91.88 103 ARG A CA 1
ATOM 805 C C . ARG A 1 103 ? 7.710 12.603 -15.560 1.00 91.88 103 ARG A C 1
ATOM 807 O O . ARG A 1 103 ? 6.850 11.786 -15.255 1.00 91.88 103 ARG A O 1
ATOM 814 N N . PHE A 1 104 ? 8.433 13.286 -14.672 1.00 90.06 104 PHE A N 1
ATOM 815 C CA . PHE A 1 104 ? 8.200 13.177 -13.231 1.00 90.06 104 PHE A CA 1
ATOM 816 C C . PHE A 1 104 ? 6.814 13.698 -12.853 1.00 90.06 104 PHE A C 1
ATOM 818 O O . PHE A 1 104 ? 6.100 13.025 -12.123 1.00 90.06 104 PHE A O 1
ATOM 825 N N . SER A 1 105 ? 6.383 14.820 -13.435 1.00 91.19 105 SER A N 1
ATOM 826 C CA . SER A 1 105 ? 5.034 15.358 -13.230 1.00 91.19 105 SER A CA 1
ATOM 827 C C . SER A 1 105 ? 3.940 14.387 -13.690 1.00 91.19 105 SER A C 1
ATOM 829 O O . SER A 1 105 ? 2.984 14.156 -12.956 1.00 91.19 105 SER A O 1
ATOM 831 N N . ASP A 1 106 ? 4.073 13.799 -14.884 1.00 93.81 106 ASP A N 1
ATOM 832 C CA . ASP A 1 106 ? 3.098 12.837 -15.416 1.00 93.81 106 ASP A CA 1
ATOM 833 C C . ASP A 1 106 ? 3.040 11.560 -14.553 1.00 93.81 106 ASP A C 1
ATOM 835 O O . ASP A 1 106 ? 1.962 11.008 -14.323 1.00 93.81 106 ASP A O 1
ATOM 839 N N . ALA A 1 107 ? 4.193 11.086 -14.067 1.00 92.56 107 ALA A N 1
ATOM 840 C CA . ALA A 1 107 ? 4.277 9.935 -13.172 1.00 92.56 107 ALA A CA 1
ATOM 841 C C . ALA A 1 107 ? 3.658 10.240 -11.800 1.00 92.56 107 ALA A C 1
ATOM 843 O O . ALA A 1 107 ? 2.855 9.452 -11.302 1.00 92.56 107 ALA A O 1
ATOM 844 N N . LEU A 1 108 ? 3.958 11.409 -11.229 1.00 93.06 108 LEU A N 1
ATOM 845 C CA . LEU A 1 108 ? 3.405 11.873 -9.960 1.00 93.06 108 LEU A CA 1
ATOM 846 C C . LEU A 1 108 ? 1.871 11.940 -10.003 1.00 93.06 108 LEU A C 1
ATOM 848 O O . LEU A 1 108 ? 1.213 11.474 -9.077 1.00 93.06 108 LEU A O 1
ATOM 852 N N . ASP A 1 109 ? 1.284 12.423 -11.102 1.00 94.56 109 ASP A N 1
ATOM 853 C CA . ASP A 1 109 ? -0.173 12.456 -11.293 1.00 94.56 109 ASP A CA 1
ATOM 854 C C . ASP A 1 109 ? -0.819 11.061 -11.263 1.00 94.56 109 ASP A C 1
ATOM 856 O O . ASP A 1 109 ? -1.972 10.907 -10.842 1.00 94.56 109 ASP A O 1
ATOM 860 N N . ILE A 1 110 ? -0.115 10.037 -11.754 1.00 94.38 110 ILE A N 1
ATOM 861 C CA . ILE A 1 110 ? -0.573 8.643 -11.704 1.00 94.38 110 ILE A CA 1
ATOM 862 C C . ILE A 1 110 ? -0.434 8.114 -10.278 1.00 94.38 110 ILE A C 1
ATOM 864 O O . ILE A 1 110 ? -1.411 7.598 -9.732 1.00 94.38 110 ILE A O 1
ATOM 868 N N . LEU A 1 111 ? 0.732 8.308 -9.660 1.00 94.19 111 LEU A N 1
ATOM 869 C CA . LEU A 1 111 ? 1.016 7.854 -8.301 1.00 94.19 111 LEU A CA 1
ATOM 870 C C . LEU A 1 111 ? 0.036 8.457 -7.291 1.00 94.19 111 LEU A C 1
ATOM 872 O O . LEU A 1 111 ? -0.500 7.725 -6.471 1.00 94.19 111 LEU A O 1
ATOM 876 N N . LYS A 1 112 ? -0.307 9.745 -7.414 1.00 93.44 112 LYS A N 1
ATOM 877 C CA . LYS A 1 112 ? -1.314 10.420 -6.576 1.00 93.44 112 LYS A CA 1
ATOM 878 C C . LYS A 1 112 ? -2.734 9.892 -6.773 1.00 93.44 112 LYS A C 1
ATOM 880 O O . LYS A 1 112 ? -3.548 9.909 -5.850 1.00 93.44 112 LYS A O 1
ATOM 885 N N . LYS A 1 113 ? -3.076 9.406 -7.969 1.00 94.81 113 LYS A N 1
ATOM 886 C CA . LYS A 1 113 ? -4.363 8.722 -8.189 1.00 94.81 113 LYS A CA 1
ATOM 887 C C . LYS A 1 113 ? -4.363 7.334 -7.563 1.00 94.81 113 LYS A C 1
ATOM 889 O O . LYS A 1 113 ? -5.397 6.923 -7.041 1.00 94.81 113 LYS A O 1
ATOM 894 N N . GLN A 1 114 ? -3.235 6.631 -7.623 1.00 94.50 114 GLN A N 1
ATOM 895 C CA . GLN A 1 114 ? -3.065 5.339 -6.964 1.00 94.50 114 GLN A CA 1
ATOM 896 C C . GLN A 1 114 ? -3.101 5.496 -5.438 1.00 94.50 114 GLN A C 1
ATOM 898 O O . GLN A 1 114 ? -3.862 4.770 -4.809 1.00 94.50 114 GLN A O 1
ATOM 903 N N . GLU A 1 115 ? -2.419 6.498 -4.872 1.00 94.31 115 GLU A N 1
ATOM 904 C CA . GLU A 1 115 ? -2.442 6.870 -3.445 1.00 94.31 115 GLU A CA 1
ATOM 905 C C . GLU A 1 115 ? -3.884 6.972 -2.933 1.00 94.31 115 GLU A C 1
ATOM 907 O O . GLU A 1 115 ? -4.259 6.274 -2.002 1.00 94.31 115 GLU A O 1
ATOM 912 N N . LYS A 1 116 ? -4.762 7.710 -3.630 1.00 92.88 116 LYS A N 1
ATOM 913 C CA . LYS A 1 116 ? -6.183 7.846 -3.241 1.00 92.88 116 LYS A CA 1
ATOM 914 C C . LYS A 1 116 ? -6.942 6.516 -3.202 1.00 92.88 116 LYS A C 1
ATOM 916 O O . LYS A 1 116 ? -7.862 6.346 -2.402 1.00 92.88 116 LYS A O 1
ATOM 921 N N . VAL A 1 117 ? -6.608 5.579 -4.091 1.00 93.94 117 VAL A N 1
ATOM 922 C CA . VAL A 1 117 ? -7.204 4.234 -4.083 1.00 93.94 117 VAL A CA 1
ATOM 923 C C . VAL A 1 117 ? -6.638 3.425 -2.921 1.00 93.94 117 VAL A C 1
ATOM 925 O O . VAL A 1 117 ? -7.405 2.789 -2.198 1.00 93.94 117 VAL A O 1
ATOM 928 N N . LEU A 1 118 ? -5.319 3.472 -2.736 1.00 93.56 118 LEU A N 1
ATOM 929 C CA . LEU A 1 118 ? -4.596 2.769 -1.685 1.00 93.56 118 LEU A CA 1
ATOM 930 C C . LEU A 1 118 ? -5.013 3.245 -0.292 1.00 93.56 118 LEU A C 1
ATOM 932 O O . LEU A 1 118 ? -5.282 2.401 0.552 1.00 93.56 118 LEU A O 1
ATOM 936 N N . ASP A 1 119 ? -5.218 4.543 -0.076 1.00 92.06 119 ASP A N 1
ATOM 937 C CA . ASP A 1 119 ? -5.741 5.110 1.172 1.00 92.06 119 ASP A CA 1
ATOM 938 C C . ASP A 1 119 ? -7.095 4.501 1.547 1.00 92.06 119 ASP A C 1
ATOM 940 O O . ASP A 1 119 ? -7.328 4.100 2.690 1.00 92.06 119 ASP A O 1
ATOM 944 N N . GLY A 1 120 ? -7.997 4.367 0.569 1.00 91.19 120 GLY A N 1
ATOM 945 C CA . GLY A 1 120 ? -9.297 3.728 0.776 1.00 91.19 120 GLY A CA 1
ATOM 946 C C . GLY A 1 120 ? -9.196 2.232 1.101 1.00 91.19 120 GLY A C 1
ATOM 947 O O . GLY A 1 120 ? -10.057 1.685 1.798 1.00 91.19 120 GLY A O 1
ATOM 948 N N . LEU A 1 121 ? -8.154 1.551 0.619 1.00 92.62 121 LEU A N 1
ATOM 949 C CA . LEU A 1 121 ? -7.867 0.162 0.983 1.00 92.62 121 LEU A CA 1
ATOM 950 C C . LEU A 1 121 ? -7.228 0.074 2.370 1.00 92.62 121 LEU A C 1
ATOM 952 O O . LEU A 1 121 ? -7.659 -0.744 3.185 1.00 92.62 121 LEU A O 1
ATOM 956 N N . TYR A 1 122 ? -6.272 0.952 2.665 1.00 92.44 122 TYR A N 1
ATOM 957 C CA . TYR A 1 122 ? -5.556 1.020 3.931 1.00 92.44 122 TYR A CA 1
ATOM 958 C C . TYR A 1 122 ? -6.509 1.271 5.102 1.00 92.44 122 TYR A C 1
ATOM 960 O O . TYR A 1 122 ? -6.402 0.615 6.137 1.00 92.44 122 TYR A O 1
ATOM 968 N N . GLN A 1 123 ? -7.535 2.107 4.909 1.00 90.44 123 GLN A N 1
ATOM 969 C CA . GLN A 1 123 ? -8.578 2.358 5.911 1.00 90.44 123 GLN A CA 1
ATOM 970 C C . GLN A 1 123 ? -9.337 1.104 6.367 1.00 90.44 123 GLN A C 1
ATOM 972 O O . GLN A 1 123 ? -9.866 1.053 7.480 1.00 90.44 123 GLN A O 1
ATOM 977 N N . GLN A 1 124 ? -9.409 0.083 5.513 1.00 91.06 124 GLN A N 1
ATOM 978 C CA . GLN A 1 124 ? -10.082 -1.178 5.822 1.00 91.06 124 GLN A CA 1
ATOM 979 C C . GLN A 1 124 ? -9.171 -2.150 6.580 1.00 91.06 124 GLN A C 1
ATOM 981 O O . GLN A 1 124 ? -9.664 -3.146 7.121 1.00 91.06 124 GLN A O 1
ATOM 986 N N . THR A 1 125 ? -7.866 -1.871 6.639 1.00 92.69 125 THR A N 1
ATOM 987 C CA . THR A 1 125 ? -6.882 -2.793 7.199 1.00 92.69 125 THR A CA 1
ATOM 988 C C . THR A 1 125 ? -6.970 -2.903 8.717 1.00 92.69 125 THR A C 1
ATOM 990 O O . THR A 1 125 ? -7.466 -2.020 9.429 1.00 92.69 125 THR A O 1
ATOM 993 N N . LYS A 1 126 ? -6.432 -4.006 9.243 1.00 91.06 126 LYS A N 1
ATOM 994 C CA . LYS A 1 126 ? -6.207 -4.186 10.687 1.00 91.06 126 LYS A CA 1
ATOM 995 C C . LYS A 1 126 ? -5.283 -3.106 11.276 1.00 91.06 126 LYS A C 1
ATOM 997 O O . LYS A 1 126 ? -5.422 -2.778 12.453 1.00 91.06 126 LYS A O 1
ATOM 1002 N N . TYR A 1 127 ? -4.366 -2.564 10.474 1.00 89.44 127 TYR A N 1
ATOM 1003 C CA . TYR A 1 127 ? -3.377 -1.575 10.901 1.00 89.44 127 TYR A CA 1
ATOM 1004 C C . TYR A 1 127 ? -4.025 -0.237 11.231 1.00 89.44 127 TYR A C 1
ATOM 1006 O O . TYR A 1 127 ? -3.840 0.268 12.339 1.00 89.44 127 TYR A O 1
ATOM 1014 N N . GLU A 1 128 ? -4.867 0.275 10.333 1.00 89.19 128 GLU A N 1
ATOM 1015 C CA . GLU A 1 128 ? -5.602 1.516 10.579 1.00 89.19 128 GLU A CA 1
ATOM 1016 C C . GLU A 1 128 ? -6.560 1.374 11.771 1.00 89.19 128 GLU A C 1
ATOM 1018 O O . GLU A 1 128 ? -6.617 2.240 12.645 1.00 89.19 128 GLU A O 1
ATOM 1023 N N . GLN A 1 129 ? -7.276 0.248 11.868 1.00 87.31 129 GLN A N 1
ATOM 1024 C CA . GLN A 1 129 ? -8.161 -0.022 13.009 1.00 87.31 129 GLN A CA 1
ATOM 1025 C C . GLN A 1 129 ? -7.395 0.035 14.337 1.00 87.31 129 GLN A C 1
ATOM 1027 O O . GLN A 1 129 ? -7.840 0.691 15.281 1.00 87.31 129 GLN A O 1
ATOM 1032 N N . MET A 1 130 ? -6.225 -0.603 14.390 1.00 89.31 130 MET A N 1
ATOM 1033 C CA . MET A 1 130 ? -5.389 -0.629 15.586 1.00 89.31 130 MET A CA 1
ATOM 1034 C C . MET A 1 130 ? -4.822 0.756 15.922 1.00 89.31 130 MET A C 1
ATOM 1036 O O . MET A 1 130 ? -4.847 1.156 17.085 1.00 89.31 130 MET A O 1
ATOM 1040 N N . ALA A 1 131 ? -4.385 1.529 14.923 1.00 88.94 131 ALA A N 1
ATOM 1041 C CA . ALA A 1 131 ? -3.916 2.899 15.124 1.00 88.94 131 ALA A CA 1
ATOM 1042 C C . ALA A 1 131 ? -5.012 3.796 15.729 1.00 88.94 131 ALA A C 1
ATOM 1044 O O . ALA A 1 131 ? -4.771 4.514 16.707 1.00 88.94 131 ALA A O 1
ATOM 1045 N N . GLN A 1 132 ? -6.238 3.704 15.206 1.00 88.19 132 GLN A N 1
ATOM 1046 C CA . GLN A 1 132 ? -7.390 4.444 15.723 1.00 88.19 132 GLN A CA 1
ATOM 1047 C C . GLN A 1 132 ? -7.741 4.035 17.157 1.00 88.19 132 GLN A C 1
ATOM 1049 O O . GLN A 1 132 ? -7.992 4.898 18.000 1.00 88.19 132 GLN A O 1
ATOM 1054 N N . GLU A 1 133 ? -7.753 2.735 17.457 1.00 90.38 133 GLU A N 1
ATOM 1055 C CA . GLU A 1 133 ? -8.020 2.233 18.807 1.00 90.38 133 GLU A CA 1
ATOM 1056 C C . GLU A 1 133 ? -6.990 2.755 19.811 1.00 90.38 133 GLU A C 1
ATOM 1058 O O . GLU A 1 133 ? -7.376 3.339 20.827 1.00 90.38 133 GLU A O 1
ATOM 1063 N N . CYS A 1 134 ? -5.697 2.658 19.491 1.00 89.94 134 CYS A N 1
ATOM 1064 C CA . CYS A 1 134 ? -4.628 3.191 20.332 1.00 89.94 134 CYS A CA 1
ATOM 1065 C C . CYS A 1 134 ? -4.774 4.702 20.570 1.00 89.94 134 CYS A C 1
ATOM 1067 O O . CYS A 1 134 ? -4.668 5.162 21.710 1.00 89.94 134 CYS A O 1
ATOM 1069 N N . ALA A 1 135 ? -5.062 5.488 19.528 1.00 90.44 135 ALA A N 1
ATOM 1070 C CA . ALA A 1 135 ? -5.263 6.930 19.666 1.00 90.44 135 ALA A CA 1
ATOM 1071 C C . ALA A 1 135 ? -6.442 7.257 20.601 1.00 90.44 135 ALA A C 1
ATOM 1073 O O . ALA A 1 135 ? -6.336 8.124 21.474 1.00 90.44 135 ALA A O 1
ATOM 1074 N N . LEU A 1 136 ? -7.557 6.533 20.470 1.00 91.06 136 LEU A N 1
ATOM 1075 C CA . LEU A 1 136 ? -8.725 6.709 21.334 1.00 91.06 136 LEU A CA 1
ATOM 1076 C C . LEU A 1 136 ? -8.440 6.301 22.783 1.00 91.06 136 LEU A C 1
ATOM 1078 O O . LEU A 1 136 ? -8.925 6.966 23.701 1.00 91.06 136 LEU A O 1
ATOM 1082 N N . GLU A 1 137 ? -7.664 5.243 23.011 1.00 92.56 137 GLU A N 1
ATOM 1083 C CA . GLU A 1 137 ? -7.241 4.841 24.354 1.00 92.56 137 GLU A CA 1
ATOM 1084 C C . GLU A 1 137 ? -6.397 5.920 25.032 1.00 92.56 137 GLU A C 1
ATOM 1086 O O . GLU A 1 137 ? -6.673 6.271 26.181 1.00 92.56 137 GLU A O 1
ATOM 1091 N N . VAL A 1 138 ? -5.439 6.516 24.316 1.00 93.88 138 VAL A N 1
ATOM 1092 C CA . VAL A 1 138 ? -4.618 7.623 24.833 1.00 93.88 138 VAL A CA 1
ATOM 1093 C C . VAL A 1 138 ? -5.484 8.833 25.185 1.00 93.88 138 VAL A C 1
ATOM 1095 O O . VAL A 1 138 ? -5.339 9.404 26.268 1.00 93.88 138 VAL A O 1
ATOM 1098 N N . ILE A 1 139 ? -6.433 9.200 24.320 1.00 92.69 139 ILE A N 1
ATOM 1099 C CA . ILE A 1 139 ? -7.358 10.315 24.574 1.00 92.69 139 ILE A CA 1
ATOM 1100 C C . ILE A 1 139 ? -8.217 10.036 25.810 1.00 92.69 139 ILE A C 1
ATOM 1102 O O . ILE A 1 139 ? -8.350 10.903 26.675 1.00 92.69 139 ILE A O 1
ATOM 1106 N N . ARG A 1 140 ? -8.767 8.823 25.938 1.00 92.94 140 ARG A N 1
ATOM 1107 C CA . ARG A 1 140 ? -9.541 8.422 27.124 1.00 92.94 140 ARG A CA 1
ATOM 1108 C C . ARG A 1 140 ? -8.687 8.438 28.384 1.00 92.94 140 ARG A C 1
ATOM 1110 O O . ARG A 1 140 ? -9.170 8.884 29.418 1.00 92.94 140 ARG A O 1
ATOM 1117 N N . ALA A 1 141 ? -7.440 7.984 28.309 1.00 93.62 141 ALA A N 1
ATOM 1118 C CA . ALA A 1 141 ? -6.524 7.999 29.442 1.00 93.62 141 ALA A CA 1
ATOM 1119 C C . ALA A 1 141 ? -6.188 9.433 29.885 1.00 93.62 141 ALA A C 1
ATOM 1121 O O . ALA A 1 141 ? -6.112 9.699 31.083 1.00 93.62 141 ALA A O 1
ATOM 1122 N N . ALA A 1 142 ? -6.033 10.363 28.937 1.00 93.44 142 ALA A N 1
ATOM 1123 C CA . ALA A 1 142 ? -5.705 11.760 29.216 1.00 93.44 142 ALA A CA 1
ATOM 1124 C C . ALA A 1 142 ? -6.911 12.596 29.685 1.00 93.44 142 ALA A C 1
ATOM 1126 O O . ALA A 1 142 ? -6.774 13.419 30.589 1.00 93.44 142 ALA A O 1
ATOM 1127 N N . LEU A 1 143 ? -8.084 12.408 29.071 1.00 93.06 143 LEU A N 1
ATOM 1128 C CA . LEU A 1 143 ? -9.264 13.268 29.253 1.00 93.06 143 LEU A CA 1
ATOM 1129 C C . LEU A 1 143 ? -10.424 12.587 29.998 1.00 93.06 143 LEU A C 1
ATOM 1131 O O . LEU A 1 143 ? -11.461 13.205 30.233 1.00 93.06 143 LEU A O 1
ATOM 1135 N N . GLY A 1 144 ? -10.302 11.301 30.331 1.00 92.12 144 GLY A N 1
ATOM 1136 C CA . GLY A 1 144 ? -11.361 10.483 30.935 1.00 92.12 144 GLY A CA 1
ATOM 1137 C C . GLY A 1 144 ? -12.480 10.070 29.968 1.00 92.12 144 GLY A C 1
ATOM 1138 O O . GLY A 1 144 ? -13.252 9.165 30.274 1.00 92.12 144 GLY A O 1
ATOM 1139 N N . SER A 1 145 ? -12.578 10.701 28.796 1.00 91.50 145 SER A N 1
ATOM 1140 C CA . SER A 1 145 ? -13.546 10.387 27.739 1.00 91.50 145 SER A CA 1
ATOM 1141 C C . SER A 1 145 ? -13.037 10.875 26.378 1.00 91.50 145 SER A C 1
ATOM 1143 O O . SER A 1 145 ? -12.106 11.675 26.318 1.00 91.50 145 SER A O 1
ATOM 1145 N N . VAL A 1 146 ? -13.629 10.388 25.282 1.00 91.06 146 VAL A N 1
ATOM 1146 C CA . VAL A 1 146 ? -13.316 10.887 23.931 1.00 91.06 146 VAL A CA 1
ATOM 1147 C C . VAL A 1 146 ? -14.274 12.033 23.604 1.00 91.06 146 VAL A C 1
ATOM 1149 O O . VAL A 1 146 ? -15.482 11.778 23.588 1.00 91.06 146 VAL A O 1
ATOM 1152 N N . PRO A 1 147 ? -13.782 13.250 23.311 1.00 92.56 147 PRO A N 1
ATOM 1153 C CA . PRO A 1 147 ? -14.628 14.367 22.895 1.00 92.56 147 PRO A CA 1
ATOM 1154 C C . PRO A 1 147 ? -15.494 14.022 21.674 1.00 92.56 147 PRO A C 1
ATOM 1156 O O . PRO A 1 147 ? -15.027 13.346 20.756 1.00 92.56 147 PRO A O 1
ATOM 1159 N N . GLU A 1 148 ? -16.735 14.516 21.637 1.00 89.56 148 GLU A N 1
ATOM 1160 C CA . GLU A 1 148 ? -17.684 14.253 20.538 1.00 89.56 148 GLU A CA 1
ATOM 1161 C C . GLU A 1 148 ? -17.147 14.708 19.175 1.00 89.56 148 GLU A C 1
ATOM 1163 O O . GLU A 1 148 ? -17.325 14.010 18.185 1.00 89.56 148 GLU A O 1
ATOM 1168 N N . GLU A 1 149 ? -16.417 15.825 19.127 1.00 89.12 149 GLU A N 1
ATOM 1169 C CA . GLU A 1 149 ? -15.786 16.330 17.902 1.00 89.12 149 GLU A CA 1
ATOM 1170 C C . GLU A 1 149 ? -14.774 15.335 17.313 1.00 89.12 149 GLU A C 1
ATOM 1172 O O . GLU A 1 149 ? -14.748 15.106 16.104 1.00 89.12 149 GLU A O 1
ATOM 1177 N N . VAL A 1 150 ? -13.979 14.680 18.167 1.00 88.00 150 VAL A N 1
ATOM 1178 C CA . VAL A 1 150 ? -13.017 13.659 17.730 1.00 88.00 150 VAL A CA 1
ATOM 1179 C C . VAL A 1 150 ? -13.749 12.426 17.206 1.00 88.00 150 VAL A C 1
ATOM 1181 O O . VAL A 1 150 ? -13.343 11.871 16.188 1.00 88.00 150 VAL A O 1
ATOM 1184 N N . GLN A 1 151 ? -14.839 12.015 17.863 1.00 86.12 151 GLN A N 1
ATOM 1185 C CA . GLN A 1 151 ? -15.659 10.892 17.396 1.00 86.12 151 GLN A CA 1
ATOM 1186 C C . GLN A 1 151 ? -16.304 11.203 16.041 1.00 86.12 151 GLN A C 1
ATOM 1188 O O . GLN A 1 151 ? -16.193 10.398 15.121 1.00 86.12 151 GLN A O 1
ATOM 1193 N N . ALA A 1 152 ? -16.895 12.391 15.888 1.00 87.12 152 ALA A N 1
ATOM 1194 C CA . ALA A 1 152 ? -17.510 12.831 14.639 1.00 87.12 152 ALA A CA 1
ATOM 1195 C C . ALA A 1 152 ? -16.495 12.886 13.486 1.00 87.12 152 ALA A C 1
ATOM 1197 O O . ALA A 1 152 ? -16.787 12.420 12.386 1.00 87.12 152 ALA A O 1
ATOM 1198 N N . ARG A 1 153 ? -15.278 13.387 13.744 1.00 86.62 153 ARG A N 1
ATOM 1199 C CA . ARG A 1 153 ? -14.198 13.424 12.747 1.00 86.62 153 ARG A CA 1
ATOM 1200 C C . ARG A 1 153 ? -13.690 12.029 12.375 1.00 86.62 153 ARG A C 1
ATOM 1202 O O . ARG A 1 153 ? -13.355 11.781 11.223 1.00 86.62 153 ARG A O 1
ATOM 1209 N N . LEU A 1 154 ? -13.635 11.104 13.334 1.00 84.69 154 LEU A N 1
ATOM 1210 C CA . LEU A 1 154 ? -13.271 9.712 13.062 1.00 84.69 154 LEU A CA 1
ATOM 1211 C C . LEU A 1 154 ? -14.343 9.017 12.207 1.00 84.69 154 LEU A C 1
ATOM 1213 O O . LEU A 1 154 ? -14.020 8.248 11.304 1.00 84.69 154 LEU A O 1
ATOM 1217 N N . GLU A 1 155 ? -15.622 9.292 12.470 1.00 83.56 155 GLU A N 1
ATOM 1218 C CA . GLU A 1 155 ? -16.730 8.760 11.677 1.00 83.56 155 GLU A CA 1
ATOM 1219 C C . GLU A 1 155 ? -16.752 9.310 10.246 1.00 83.56 155 GLU A C 1
ATOM 1221 O O . GLU A 1 155 ? -17.010 8.536 9.324 1.00 83.56 155 GLU A O 1
ATOM 1226 N N . SER A 1 156 ? -16.454 10.598 10.036 1.00 83.69 156 SER A N 1
ATOM 1227 C CA . SER A 1 156 ? -16.353 11.170 8.683 1.00 83.69 156 SER A CA 1
ATOM 1228 C C . SER A 1 156 ? -15.169 10.589 7.908 1.00 83.69 156 SER A C 1
ATOM 1230 O O . SER A 1 156 ? -15.306 10.248 6.733 1.00 83.69 156 SER A O 1
ATOM 1232 N N . TYR A 1 157 ? -14.029 10.401 8.582 1.00 78.94 157 TYR A N 1
ATOM 1233 C CA . TYR A 1 157 ? -12.849 9.760 8.007 1.00 78.94 157 TYR A CA 1
ATOM 1234 C C . TYR A 1 157 ? -13.147 8.318 7.572 1.00 78.94 157 TYR A C 1
ATOM 1236 O O . TYR A 1 157 ? -12.909 7.964 6.423 1.00 78.94 157 TYR A O 1
ATOM 1244 N N . ARG A 1 158 ? -13.793 7.515 8.432 1.00 77.56 158 ARG A N 1
ATOM 1245 C CA . ARG A 1 158 ? -14.196 6.127 8.118 1.00 77.56 158 ARG A CA 1
ATOM 1246 C C . ARG A 1 158 ? -15.196 6.001 6.968 1.00 77.56 158 ARG A C 1
ATOM 1248 O O . ARG A 1 158 ? -15.288 4.938 6.362 1.00 77.56 158 ARG A O 1
ATOM 1255 N N . LYS A 1 159 ? -15.989 7.039 6.701 1.00 73.88 159 LYS A N 1
ATOM 1256 C CA . LYS A 1 159 ? -16.943 7.062 5.582 1.00 73.88 159 LYS A CA 1
ATOM 1257 C C . LYS A 1 159 ? -16.313 7.529 4.268 1.00 73.88 159 LYS A C 1
ATOM 1259 O O . LYS A 1 159 ? -17.008 7.537 3.256 1.00 73.88 159 LYS A O 1
ATOM 1264 N N . GLY A 1 160 ? -15.037 7.927 4.274 1.00 64.38 160 GLY A N 1
ATOM 1265 C CA . GLY A 1 160 ? -14.386 8.532 3.112 1.00 64.38 160 GLY A CA 1
ATOM 1266 C C . GLY A 1 160 ? -14.978 9.896 2.734 1.00 64.38 160 GLY A C 1
ATOM 1267 O O . GLY A 1 160 ? -14.850 10.324 1.593 1.00 64.38 160 GLY A O 1
ATOM 1268 N N . GLU A 1 161 ? -15.655 10.578 3.668 1.00 58.72 161 GLU A N 1
ATOM 1269 C CA . GLU A 1 161 ? -16.296 11.885 3.433 1.00 58.72 161 GLU A CA 1
ATOM 1270 C C . GLU A 1 161 ? -15.314 13.058 3.612 1.00 58.72 161 GLU A C 1
ATOM 1272 O O . GLU A 1 161 ? -15.635 14.198 3.276 1.00 58.72 161 GLU A O 1
ATOM 1277 N N . ASN A 1 162 ? -14.096 12.783 4.090 1.00 49.84 162 ASN A N 1
ATOM 1278 C CA . ASN A 1 162 ? -12.992 13.738 4.087 1.00 49.84 162 ASN A CA 1
ATOM 1279 C C . ASN A 1 162 ? -12.357 13.806 2.686 1.00 49.84 162 ASN A C 1
ATOM 1281 O O . ASN A 1 162 ? -11.321 13.202 2.429 1.00 49.84 162 ASN A O 1
ATOM 1285 N N . GLY A 1 163 ? -12.946 14.595 1.786 1.00 46.22 163 GLY A N 1
ATOM 1286 C CA . GLY A 1 163 ? -12.128 15.288 0.790 1.00 46.22 163 GLY A CA 1
ATOM 1287 C C . GLY A 1 163 ? -11.185 16.226 1.548 1.00 46.22 163 GLY A C 1
ATOM 1288 O O . GLY A 1 163 ? -11.656 17.103 2.272 1.00 46.22 163 GLY A O 1
ATOM 1289 N N . GLN A 1 164 ? -9.876 15.982 1.486 1.00 37.59 164 GLN A N 1
ATOM 1290 C CA . GLN A 1 164 ? -8.870 16.760 2.214 1.00 37.59 164 GLN A CA 1
ATOM 1291 C C . GLN A 1 164 ? -8.964 18.270 1.901 1.00 37.59 164 GLN A C 1
ATOM 1293 O O . GLN A 1 164 ? -9.027 18.636 0.730 1.00 37.59 164 GLN A O 1
ATOM 1298 N N . PRO A 1 165 ? -8.852 19.150 2.915 1.00 38.25 165 PRO A N 1
ATOM 1299 C CA . PRO A 1 165 ? -8.453 20.552 2.746 1.00 38.25 165 PRO A CA 1
ATOM 1300 C C . PRO A 1 165 ? -6.935 20.733 2.512 1.00 38.25 165 PRO A C 1
ATOM 1302 O O . PRO A 1 165 ? -6.462 21.854 2.384 1.00 38.25 165 PRO A O 1
ATOM 1305 N N . GLU A 1 166 ? -6.142 19.655 2.502 1.00 41.16 166 GLU A N 1
ATOM 1306 C CA . GLU A 1 166 ? -4.668 19.724 2.502 1.00 41.16 166 GLU A CA 1
ATOM 1307 C C . GLU A 1 166 ? -4.039 19.947 1.110 1.00 41.16 166 GLU A C 1
ATOM 1309 O O . GLU A 1 166 ? -2.883 20.367 1.025 1.00 41.16 166 GLU A O 1
ATOM 1314 N N . GLU A 1 167 ? -4.783 19.731 0.015 1.00 38.03 167 GLU A N 1
ATOM 1315 C CA . GLU A 1 167 ? -4.298 20.048 -1.342 1.00 38.03 167 GLU A CA 1
ATOM 1316 C C . GLU A 1 167 ? -4.247 21.569 -1.602 1.00 38.03 167 GLU A C 1
ATOM 1318 O O . GLU A 1 167 ? -3.371 22.023 -2.339 1.00 38.03 167 GLU A O 1
ATOM 1323 N N . GLU A 1 168 ? -5.105 22.375 -0.957 1.00 34.44 168 GLU A N 1
ATOM 1324 C CA . GLU A 1 168 ? -5.115 23.838 -1.139 1.00 34.44 168 GLU A CA 1
ATOM 1325 C C . GLU A 1 168 ? -3.847 24.486 -0.559 1.00 34.44 168 GLU A C 1
ATOM 1327 O O . GLU A 1 168 ? -3.238 25.327 -1.216 1.00 34.44 168 GLU A O 1
ATOM 1332 N N . SER A 1 169 ? -3.355 24.020 0.596 1.00 31.78 169 SER A N 1
ATOM 1333 C CA . SER A 1 169 ? -2.149 24.594 1.212 1.00 31.78 169 SER A CA 1
ATOM 1334 C C . SER A 1 169 ? -0.860 24.308 0.435 1.00 31.78 169 SER A C 1
ATOM 1336 O O . SER A 1 169 ? 0.014 25.166 0.380 1.00 31.78 169 SER A O 1
ATOM 1338 N N . ARG A 1 170 ? -0.728 23.134 -0.206 1.00 38.50 170 ARG A N 1
ATOM 1339 C CA . ARG A 1 170 ? 0.476 22.797 -0.998 1.00 38.50 170 ARG A CA 1
ATOM 1340 C C . ARG A 1 170 ? 0.460 23.437 -2.390 1.00 38.50 170 ARG A C 1
ATOM 1342 O O . ARG A 1 170 ? 1.516 23.775 -2.925 1.00 38.50 170 ARG A O 1
ATOM 1349 N N . GLN A 1 171 ? -0.723 23.625 -2.981 1.00 39.12 171 GLN A N 1
ATOM 1350 C CA . GLN A 1 171 ? -0.861 24.339 -4.254 1.00 39.12 171 GLN A CA 1
ATOM 1351 C C . GLN A 1 171 ? -0.612 25.844 -4.097 1.00 39.12 171 GLN A C 1
ATOM 1353 O O . GLN A 1 171 ? 0.037 26.430 -4.964 1.00 39.12 171 GLN A O 1
ATOM 1358 N N . GLU A 1 172 ? -1.056 26.457 -2.993 1.00 39.25 172 GLU A N 1
ATOM 1359 C CA . GLU A 1 172 ? -0.757 27.860 -2.674 1.00 39.25 172 GLU A CA 1
ATOM 1360 C C . GLU A 1 172 ? 0.749 28.092 -2.480 1.00 39.25 172 GLU A C 1
ATOM 1362 O O . GLU A 1 172 ? 1.297 29.018 -3.077 1.00 39.25 172 GLU A O 1
ATOM 1367 N N . GLU A 1 173 ? 1.444 27.198 -1.767 1.00 41.81 173 GLU A N 1
ATOM 1368 C CA . GLU A 1 173 ? 2.899 27.287 -1.566 1.00 41.81 173 GLU A CA 1
ATOM 1369 C C . GLU A 1 173 ? 3.673 27.141 -2.894 1.00 41.81 173 GLU A C 1
ATOM 1371 O O . GLU A 1 173 ? 4.612 27.889 -3.170 1.00 41.81 173 GLU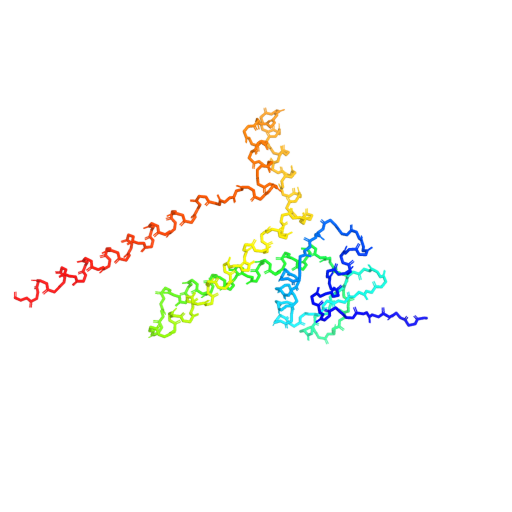 A O 1
ATOM 1376 N N . SER A 1 174 ? 3.236 26.240 -3.783 1.00 42.00 174 SER A N 1
ATOM 1377 C CA . SER A 1 174 ? 3.830 26.067 -5.120 1.00 42.00 174 SER A CA 1
ATOM 1378 C C . SER A 1 174 ? 3.606 27.283 -6.031 1.00 42.00 174 SER A C 1
ATOM 1380 O O . SER A 1 174 ? 4.522 27.715 -6.739 1.00 42.00 174 SER A O 1
ATOM 1382 N N . LEU A 1 175 ? 2.409 27.879 -5.993 1.00 51.38 175 LEU A N 1
ATOM 1383 C CA . LEU A 1 175 ? 2.070 29.084 -6.756 1.00 51.38 175 LEU A CA 1
ATOM 1384 C C . LEU A 1 175 ? 2.828 30.317 -6.245 1.00 51.38 175 LEU A C 1
ATOM 1386 O O . LEU A 1 175 ? 3.327 31.094 -7.064 1.00 51.38 175 LEU A O 1
ATOM 1390 N N . GLU A 1 176 ? 2.981 30.491 -4.931 1.00 52.31 176 GLU A N 1
ATOM 1391 C CA . GLU A 1 176 ? 3.775 31.584 -4.355 1.00 52.31 176 GLU A CA 1
ATOM 1392 C C . GLU A 1 176 ? 5.260 31.456 -4.718 1.00 52.31 176 GLU A C 1
ATOM 1394 O O . GLU A 1 176 ? 5.853 32.417 -5.216 1.00 52.31 176 GLU A O 1
ATOM 1399 N N . VAL A 1 177 ? 5.844 30.258 -4.606 1.00 55.09 177 VAL A N 1
ATOM 1400 C CA . VAL A 1 177 ? 7.257 30.016 -4.954 1.00 55.09 177 VAL A CA 1
ATOM 1401 C C . VAL A 1 177 ? 7.525 30.229 -6.451 1.00 55.09 177 VAL A C 1
ATOM 1403 O O . VAL A 1 177 ? 8.574 30.764 -6.833 1.00 55.09 177 VAL A O 1
ATOM 1406 N N . GLN A 1 178 ? 6.584 29.860 -7.328 1.00 55.31 178 GLN A N 1
ATOM 1407 C CA . GLN A 1 178 ? 6.692 30.141 -8.766 1.00 55.31 178 GLN A CA 1
ATOM 1408 C C . GLN A 1 178 ? 6.583 31.639 -9.074 1.00 55.31 178 GLN A C 1
ATOM 1410 O O . GLN A 1 178 ? 7.334 32.148 -9.914 1.00 55.31 178 GLN A O 1
ATOM 1415 N N . THR A 1 179 ? 5.703 32.355 -8.370 1.00 58.91 179 THR A N 1
ATOM 1416 C CA . THR A 1 179 ? 5.498 33.800 -8.549 1.00 58.91 179 THR A CA 1
ATOM 1417 C C . THR A 1 179 ? 6.727 34.588 -8.083 1.00 58.91 179 THR A C 1
ATOM 1419 O O . THR A 1 179 ? 7.230 35.440 -8.821 1.00 58.91 179 THR A O 1
ATOM 1422 N N . GLU A 1 180 ? 7.309 34.238 -6.931 1.00 56.06 180 GLU A N 1
ATOM 1423 C CA . GLU A 1 180 ? 8.534 34.869 -6.423 1.00 56.06 180 GLU A CA 1
ATOM 1424 C C . GLU A 1 180 ? 9.743 34.635 -7.342 1.00 56.06 180 GLU A C 1
ATOM 1426 O O . GLU A 1 180 ? 10.498 35.571 -7.636 1.00 56.06 180 GLU A O 1
ATOM 1431 N N . LYS A 1 181 ? 9.915 33.415 -7.877 1.00 60.25 181 LYS A N 1
ATOM 1432 C CA . LYS A 1 181 ? 10.984 33.125 -8.852 1.00 60.25 181 LYS A CA 1
ATOM 1433 C C . LYS A 1 181 ? 10.830 33.957 -10.132 1.00 60.25 181 LYS A C 1
ATOM 1435 O O . LYS A 1 181 ? 11.835 34.427 -10.673 1.00 60.25 181 LYS A O 1
ATOM 1440 N N . GLN A 1 182 ? 9.600 34.189 -10.598 1.00 56.81 182 GLN A N 1
ATOM 1441 C CA . GLN A 1 182 ? 9.330 35.006 -11.787 1.00 56.81 182 GLN A CA 1
ATOM 1442 C C . GLN A 1 182 ? 9.617 36.500 -11.553 1.00 56.81 182 GLN A C 1
ATOM 1444 O O . GLN A 1 182 ? 10.204 37.155 -12.421 1.00 56.81 182 GLN A O 1
ATOM 1449 N N . GLU A 1 183 ? 9.283 37.035 -10.375 1.00 58.66 183 GLU A N 1
ATOM 1450 C CA . GLU A 1 183 ? 9.556 38.435 -10.025 1.00 58.66 183 GLU A CA 1
ATOM 1451 C C . GLU A 1 183 ? 11.054 38.730 -9.860 1.00 58.66 183 GLU A C 1
ATOM 1453 O O . GLU A 1 183 ? 11.543 39.781 -10.294 1.00 58.66 183 GLU A O 1
ATOM 1458 N N . VAL A 1 184 ? 11.816 37.801 -9.275 1.00 61.81 184 VAL A N 1
ATOM 1459 C CA . VAL A 1 184 ? 13.272 37.944 -9.111 1.00 61.81 184 VAL A CA 1
ATOM 1460 C C . VAL A 1 184 ? 13.985 37.957 -10.471 1.00 61.81 184 VAL A C 1
ATOM 1462 O O . VAL A 1 184 ? 14.900 38.761 -10.682 1.00 61.81 184 VAL A O 1
ATOM 1465 N N . LEU A 1 185 ? 13.526 37.142 -11.427 1.00 54.22 185 LEU A N 1
ATOM 1466 C CA . LEU A 1 185 ? 14.031 37.114 -12.805 1.00 54.22 185 LEU A CA 1
ATOM 1467 C C . LEU A 1 185 ? 13.761 38.426 -13.561 1.00 54.22 185 LEU A C 1
ATOM 1469 O O . LEU A 1 185 ? 14.652 38.925 -14.254 1.00 54.22 185 LEU A O 1
ATOM 1473 N N . GLN A 1 186 ? 12.581 39.030 -13.384 1.00 56.72 186 GLN A N 1
ATOM 1474 C CA . GLN A 1 186 ? 12.251 40.322 -14.003 1.00 56.72 186 GLN A CA 1
ATOM 1475 C C . GLN A 1 186 ? 13.072 41.476 -13.404 1.00 56.72 186 GLN A C 1
ATOM 1477 O O . GLN A 1 186 ? 13.634 42.288 -14.143 1.00 56.72 186 GLN A O 1
ATOM 1482 N N . ARG A 1 187 ? 13.256 41.508 -12.076 1.00 55.78 187 ARG A N 1
A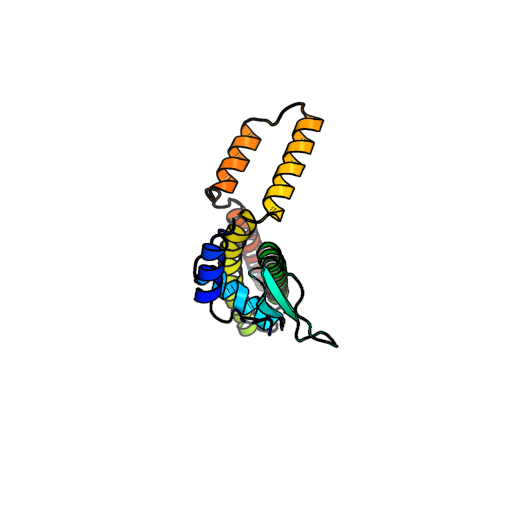TOM 1483 C CA . ARG A 1 187 ? 14.082 42.534 -11.404 1.00 55.78 187 ARG A CA 1
ATOM 1484 C C . ARG A 1 187 ? 15.574 42.432 -11.738 1.00 55.78 187 ARG A C 1
ATOM 1486 O O . ARG A 1 187 ? 16.285 43.438 -11.681 1.00 55.78 187 ARG A O 1
ATOM 1493 N N . GLY A 1 188 ? 16.058 41.241 -12.094 1.00 53.50 188 GLY A N 1
ATOM 1494 C CA . GLY A 1 188 ? 17.427 41.025 -12.571 1.00 53.50 188 GLY A CA 1
ATOM 1495 C C . GLY A 1 188 ? 17.685 41.594 -13.971 1.00 53.50 188 GLY A C 1
ATOM 1496 O O . GLY A 1 188 ? 18.789 42.066 -14.242 1.00 53.50 188 GLY A O 1
ATOM 1497 N N . GLN A 1 189 ? 16.671 41.615 -14.843 1.00 54.34 189 GLN A N 1
ATOM 1498 C CA . GLN A 1 189 ? 16.789 42.145 -16.207 1.00 54.34 189 GLN A CA 1
ATOM 1499 C C . GLN A 1 189 ? 16.715 43.679 -16.275 1.00 54.34 189 GLN A C 1
ATOM 1501 O O . GLN A 1 189 ? 17.330 44.278 -17.158 1.00 54.34 189 GLN A O 1
ATOM 1506 N N . GLU A 1 190 ? 16.040 44.337 -15.329 1.00 52.69 190 GLU A N 1
ATOM 1507 C CA . GLU A 1 190 ? 15.944 45.806 -15.287 1.00 52.69 190 GLU A CA 1
ATOM 1508 C C . GLU A 1 190 ? 17.188 46.498 -14.707 1.00 52.69 190 GLU A C 1
ATOM 1510 O O . GLU A 1 190 ? 17.432 47.667 -14.994 1.00 52.69 190 GLU A O 1
ATOM 1515 N N . ARG A 1 191 ? 18.020 45.789 -13.930 1.00 49.53 191 ARG A N 1
ATOM 1516 C CA . ARG A 1 191 ? 19.267 46.336 -13.353 1.00 49.53 191 ARG A CA 1
ATOM 1517 C C . ARG A 1 191 ? 20.494 46.211 -14.266 1.00 49.53 191 ARG A C 1
ATOM 1519 O O . ARG A 1 191 ? 21.574 46.655 -13.885 1.00 49.53 191 ARG A O 1
ATOM 1526 N N . GLY A 1 192 ? 20.337 45.598 -15.440 1.00 53.56 192 GLY A N 1
ATOM 1527 C CA . GLY A 1 192 ? 21.405 45.349 -16.414 1.00 53.56 192 GLY A CA 1
ATOM 1528 C C . GLY A 1 192 ? 21.387 46.247 -17.658 1.00 53.56 192 GLY A C 1
ATOM 1529 O O . GLY A 1 192 ? 22.041 45.894 -18.640 1.00 53.56 192 GLY A O 1
ATOM 1530 N N . ARG A 1 193 ? 20.637 47.357 -17.656 1.00 43.12 193 ARG A N 1
ATOM 1531 C CA . ARG A 1 193 ? 20.623 48.359 -18.739 1.00 43.12 193 ARG A CA 1
ATOM 1532 C C . ARG A 1 193 ? 21.191 49.696 -18.292 1.00 43.12 193 ARG A C 1
ATOM 1534 O O . ARG A 1 193 ? 20.843 50.134 -17.176 1.00 43.12 193 ARG A O 1
#

Foldseek 3Di:
DDFDKAWDQALVSVQVLCVVVVPLFHDDSVLSVLLNVLCVVQQKTWIATPSFIWIFRPPDPDTDTHGDHVLRSLVVSLVVLVVLLVVLVVCCVDPPDPVSNVVSVVVNVVSVVSNLRSLLRNLSHPVVVVVVVVVQVVCCVVPVHDDPVNVVVVVCVSVVVDPDPVVVVVVVVVVVVVVVVVVVVVVVVVVPD

Sequence (193 aa):
MGMDVLEVNTPGELVLWLHLVQSKVSMGQNGAEIILDYMAEHGMTLAVRNQELSVLDAGEESPEYKPYSIDDAIHDVCEWNLELIQDMEDGMENPADQKEYNRFSDALDILKKQEKVLDGLYQQTKYEQMAQECALEVIRAALGSVPEEVQARLESYRKGENGQPEEESRQEESLEVQTEKQEVLQRGQERGR

Radius of gyration: 22.44 Å; chains: 1; bounding box: 39×83×52 Å

pLDDT: mean 82.53, std 17.05, range [31.78, 97.0]

Secondary structure (DSSP, 8-state):
----EEE--SHHHHHHHHHHTT-S----HHHHHHHHHHHHHTTEEEEEETTEEEEEETTSSS---EE--HHHHHHHHHHHHHHHHHHHHHHHHS-SSHHHHHHHHHHHHHHHHHHHHHHHHHTTSHHHHHHHHHHHHHHHHHHSS--HHHHHHHHHHHTT----SHHHHHHHHHHHHHHHHHHHHHHHHHTT-